Protein AF-A0A7K1E200-F1 (afdb_monomer)

Radius of gyration: 29.86 Å; Cα contacts (8 Å, |Δi|>4): 286; chains: 1; bounding box: 72×47×99 Å

pLDDT: mean 72.9, std 19.02, range [36.38, 97.56]

Secondary structure (DSSP, 8-state):
-HHHHHHHHHHHHHHHHHHHHH-SHHHHHHHHHHHHHHHHHHHHHHHTT--HHHHHHHHHHHHHHHHHHHHTGGG-SSHHHHHHHHHHHHHHHHTHHHHHHHSPSPGGGSTTTHHHHHHHHHHHHHHHHHTTTSHHHHHHHHTHHHHHHHHHS-TTT-----TT--HHHHHHHHHHHHHHHHHHHHHHHHHHHHTT---------------THHHHHHHHHHHHHHHHHHHHHHHHHHHHHHH-----PPPTTTTTS--HHHHSSPPHHHHHHHHHH-HHHHSS-S----PPTTS----------EE-SS-EE--

Solvent-accessible surface area (backbone atoms only — not comparable to full-atom values): 18099 Å² total; per-residue (Å²): 107,71,69,60,54,51,54,51,52,48,50,52,51,17,46,62,54,30,34,56,45,29,76,42,72,61,57,56,52,22,54,52,49,23,44,52,49,20,51,49,51,49,49,52,35,59,75,71,63,49,54,72,67,55,42,51,53,51,49,53,51,51,47,54,64,50,44,16,52,43,61,38,57,93,56,66,82,48,75,67,37,50,56,50,24,47,54,34,42,61,46,7,72,65,50,12,62,56,44,64,49,72,51,68,78,53,34,51,82,48,83,36,38,50,36,46,57,35,50,38,37,21,52,14,48,27,46,18,64,71,32,54,89,44,33,68,60,13,35,59,36,46,44,41,35,36,53,48,16,53,42,66,31,51,76,87,68,60,65,75,70,51,92,88,51,75,61,74,57,50,53,58,48,50,52,50,50,48,41,50,48,47,38,50,54,43,49,55,51,51,55,58,53,64,74,65,64,86,75,88,76,94,74,79,95,70,92,75,74,90,66,74,69,66,60,54,54,55,55,49,52,55,54,48,50,53,49,51,49,54,48,50,53,52,54,48,52,51,47,53,68,73,64,66,70,84,88,75,75,85,24,75,36,68,84,61,55,72,68,59,75,66,72,70,49,73,50,67,67,54,53,56,53,44,38,73,71,37,67,67,59,55,74,42,85,90,77,88,85,85,73,59,95,93,54,82,89,76,84,86,84,82,76,53,86,44,70,83,87,79,53,70,31,79,120

Structure (mmCIF, N/CA/C/O backbone):
data_AF-A0A7K1E200-F1
#
_entry.id   AF-A0A7K1E200-F1
#
loop_
_atom_site.group_PDB
_atom_site.id
_atom_site.type_symbol
_atom_site.label_atom_id
_atom_site.label_alt_id
_atom_si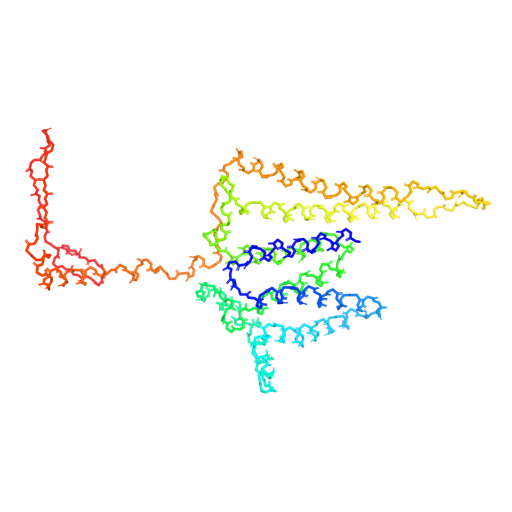te.label_comp_id
_atom_site.label_asym_id
_atom_site.label_entity_id
_atom_site.label_seq_id
_atom_site.pdbx_PDB_ins_code
_atom_site.Cartn_x
_atom_site.Cartn_y
_atom_site.Cartn_z
_atom_site.occupancy
_atom_site.B_iso_or_equiv
_atom_site.auth_seq_id
_atom_site.auth_comp_id
_atom_site.auth_asym_id
_atom_site.auth_atom_id
_atom_site.pdbx_PDB_model_num
ATOM 1 N N . MET A 1 1 ? -20.099 -3.727 10.572 1.00 59.22 1 MET A N 1
ATOM 2 C CA . MET A 1 1 ? -19.940 -4.569 9.368 1.00 59.22 1 MET A CA 1
ATOM 3 C C . MET A 1 1 ? -19.815 -3.720 8.116 1.00 59.22 1 MET A C 1
ATOM 5 O O . MET A 1 1 ? -18.787 -3.832 7.476 1.00 59.22 1 MET A O 1
ATOM 9 N N . THR A 1 2 ? -20.747 -2.808 7.825 1.00 66.75 2 THR A N 1
ATOM 10 C CA . THR A 1 2 ? -20.732 -1.967 6.608 1.00 66.75 2 THR A CA 1
ATOM 11 C C . THR A 1 2 ? -19.416 -1.213 6.373 1.00 66.75 2 THR A C 1
ATOM 13 O O . THR A 1 2 ? -18.889 -1.247 5.272 1.00 66.75 2 THR A O 1
ATOM 16 N N . PHE A 1 3 ? -18.827 -0.622 7.422 1.00 75.88 3 PHE A N 1
ATOM 17 C CA . PHE A 1 3 ? -17.523 0.055 7.334 1.00 75.88 3 PHE A CA 1
ATOM 18 C C . PHE A 1 3 ? -16.375 -0.878 6.908 1.00 75.88 3 PHE A C 1
ATOM 20 O O . PHE A 1 3 ? -15.570 -0.515 6.062 1.00 75.88 3 PHE A O 1
ATOM 27 N N . LEU A 1 4 ? -16.316 -2.092 7.472 1.00 78.81 4 LEU A N 1
ATOM 28 C CA . LEU A 1 4 ? -15.269 -3.070 7.152 1.00 78.81 4 LEU A CA 1
ATOM 29 C C . LEU A 1 4 ? -15.403 -3.584 5.719 1.00 78.81 4 LEU A C 1
ATOM 31 O O . LEU A 1 4 ? -14.402 -3.717 5.032 1.00 78.81 4 LEU A O 1
ATOM 35 N N . ILE A 1 5 ? -16.639 -3.837 5.277 1.00 74.88 5 ILE A N 1
ATOM 36 C CA . ILE A 1 5 ? -16.927 -4.276 3.907 1.00 74.88 5 ILE A CA 1
ATOM 37 C C . ILE A 1 5 ? -16.511 -3.192 2.922 1.00 74.88 5 ILE A C 1
ATOM 39 O O . ILE A 1 5 ? -15.793 -3.480 1.976 1.00 74.88 5 ILE A O 1
ATOM 43 N N . GLY A 1 6 ? -16.902 -1.940 3.173 1.00 74.38 6 GLY A N 1
ATOM 44 C CA . GLY A 1 6 ? -16.481 -0.833 2.330 1.00 74.38 6 GLY A CA 1
ATOM 45 C C . GLY A 1 6 ? -14.959 -0.749 2.254 1.00 74.38 6 GLY A C 1
ATOM 46 O O . GLY A 1 6 ? -14.411 -0.645 1.168 1.00 74.38 6 GLY A O 1
ATOM 47 N N . LEU A 1 7 ? -14.277 -0.734 3.401 1.00 81.62 7 LEU A N 1
ATOM 48 C CA . LEU A 1 7 ? -12.820 -0.607 3.440 1.00 81.62 7 LEU A CA 1
ATOM 49 C C . LEU A 1 7 ? -12.128 -1.761 2.694 1.00 81.62 7 LEU A C 1
ATOM 51 O O . LEU A 1 7 ? -11.185 -1.521 1.953 1.00 81.62 7 LEU A O 1
ATOM 55 N N . ALA A 1 8 ? -12.632 -2.990 2.824 1.00 82.25 8 ALA A N 1
ATOM 56 C CA . ALA A 1 8 ? -12.143 -4.129 2.051 1.00 82.25 8 ALA A CA 1
ATOM 57 C C . ALA A 1 8 ? -12.348 -3.935 0.540 1.00 82.25 8 ALA A C 1
ATOM 59 O O . ALA A 1 8 ? -11.418 -4.166 -0.223 1.00 82.25 8 ALA A O 1
ATOM 60 N N . LEU A 1 9 ? -13.524 -3.462 0.110 1.00 78.81 9 LEU A N 1
ATOM 61 C CA . LEU A 1 9 ? -13.792 -3.161 -1.301 1.00 78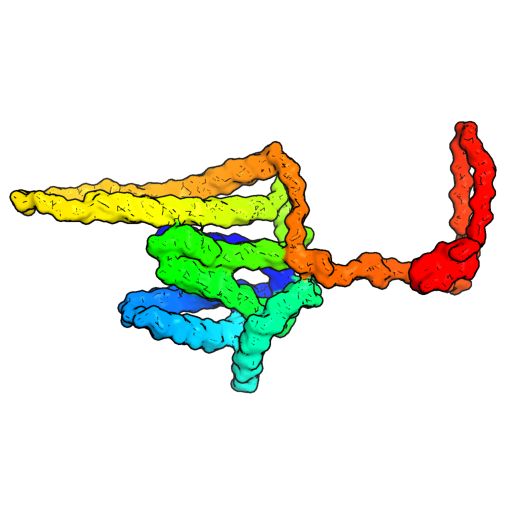.81 9 LEU A CA 1
ATOM 62 C C . LEU A 1 9 ? -12.853 -2.082 -1.846 1.00 78.81 9 LEU A C 1
ATOM 64 O O . LEU A 1 9 ? -12.369 -2.219 -2.962 1.00 78.81 9 LEU A O 1
ATOM 68 N N . LEU A 1 10 ? -12.546 -1.052 -1.054 1.00 80.88 10 LEU A N 1
ATOM 69 C CA . LEU A 1 10 ? -11.600 -0.014 -1.454 1.00 80.88 10 LEU A CA 1
ATOM 70 C C . LEU A 1 10 ? -10.171 -0.555 -1.594 1.00 80.88 10 LEU A C 1
ATOM 72 O O . LEU A 1 10 ? -9.460 -0.160 -2.510 1.00 80.88 10 LEU A O 1
ATOM 76 N N . ILE A 1 11 ? -9.740 -1.466 -0.716 1.00 87.88 11 ILE A N 1
ATOM 77 C CA . ILE A 1 11 ? -8.429 -2.121 -0.854 1.00 87.88 11 ILE A CA 1
ATOM 78 C C . ILE A 1 11 ? -8.403 -3.000 -2.104 1.00 87.88 11 ILE A C 1
ATOM 80 O O . ILE A 1 11 ? -7.398 -3.011 -2.805 1.00 87.88 11 ILE A O 1
ATOM 84 N N . VAL A 1 12 ? -9.489 -3.726 -2.389 1.00 84.31 12 VAL A N 1
ATOM 85 C CA . VAL A 1 12 ? -9.608 -4.537 -3.609 1.00 84.31 12 VAL A CA 1
ATOM 86 C C . VAL A 1 12 ? -9.513 -3.647 -4.845 1.00 84.31 12 VAL A C 1
ATOM 88 O O . VAL A 1 12 ? -8.732 -3.951 -5.737 1.00 84.31 12 VAL A O 1
ATOM 91 N N . ASP A 1 13 ? -10.236 -2.530 -4.871 1.00 79.75 13 ASP A N 1
ATOM 92 C CA . ASP A 1 13 ? -10.177 -1.558 -5.965 1.00 79.75 13 ASP A CA 1
ATOM 93 C C . ASP A 1 13 ? -8.757 -0.994 -6.131 1.00 79.75 13 ASP A C 1
ATOM 95 O O . ASP A 1 13 ? -8.166 -1.093 -7.203 1.00 79.75 13 ASP A O 1
ATOM 99 N N . ALA A 1 14 ? -8.136 -0.535 -5.041 1.00 84.94 14 ALA A N 1
ATOM 100 C CA . ALA A 1 14 ? -6.749 -0.079 -5.049 1.00 84.94 14 ALA A CA 1
ATOM 101 C C . ALA A 1 14 ? -5.776 -1.158 -5.557 1.00 84.94 14 ALA A C 1
ATOM 103 O O . ALA A 1 14 ? -4.848 -0.848 -6.301 1.00 84.94 14 ALA A O 1
ATOM 104 N N . ALA A 1 15 ? -5.981 -2.422 -5.184 1.00 87.69 15 ALA A N 1
ATOM 105 C CA . ALA A 1 15 ? -5.146 -3.534 -5.623 1.00 87.69 15 ALA A CA 1
ATOM 106 C C . ALA A 1 15 ? -5.327 -3.851 -7.112 1.00 87.69 15 ALA A C 1
ATOM 108 O O . ALA A 1 15 ? -4.351 -4.175 -7.779 1.00 87.69 15 ALA A O 1
ATOM 109 N N . VAL A 1 16 ? -6.547 -3.721 -7.643 1.00 83.81 16 VAL A N 1
ATOM 110 C CA . VAL A 1 16 ? -6.825 -3.847 -9.081 1.00 83.81 16 VAL A CA 1
ATOM 111 C C . VAL A 1 16 ? -6.115 -2.737 -9.855 1.00 83.81 16 VAL A C 1
ATOM 113 O O . VAL A 1 16 ? -5.448 -3.021 -10.846 1.00 83.81 16 VAL A O 1
ATOM 116 N N . VAL A 1 17 ? -6.177 -1.492 -9.371 1.00 80.56 17 VAL A N 1
ATOM 117 C CA . VAL A 1 17 ? -5.463 -0.350 -9.974 1.00 80.56 17 VAL A CA 1
ATOM 118 C C . VAL A 1 17 ? -3.948 -0.537 -9.925 1.00 80.56 17 VAL A C 1
ATOM 120 O O . VAL A 1 17 ? -3.245 -0.197 -10.877 1.00 80.56 17 VAL A O 1
ATOM 123 N N . ALA A 1 18 ? -3.439 -1.080 -8.817 1.00 85.94 18 ALA A N 1
ATOM 124 C CA . ALA A 1 18 ? -2.017 -1.318 -8.623 1.00 85.94 18 ALA A CA 1
ATOM 125 C C . ALA A 1 18 ? -1.512 -2.615 -9.271 1.00 85.94 18 ALA A C 1
ATOM 127 O O . ALA A 1 18 ? -0.304 -2.811 -9.353 1.00 85.94 18 ALA A O 1
ATOM 128 N N . TRP A 1 19 ? -2.384 -3.498 -9.761 1.00 85.44 19 TRP A N 1
ATOM 129 C CA . TRP A 1 19 ? -1.967 -4.776 -10.339 1.00 85.44 19 TRP A CA 1
ATOM 130 C C . TRP A 1 19 ? -0.925 -4.634 -11.462 1.00 85.44 19 TRP A C 1
ATOM 132 O O . TRP A 1 19 ? 0.094 -5.321 -11.383 1.00 85.44 19 TRP A O 1
ATOM 142 N N . PRO A 1 20 ? -1.074 -3.723 -12.448 1.00 82.56 20 PRO A N 1
ATOM 143 C CA . PRO A 1 20 ? -0.088 -3.558 -13.519 1.00 82.56 20 PRO A CA 1
ATOM 144 C C . PRO A 1 20 ? 1.294 -3.103 -13.032 1.00 82.56 20 PRO A C 1
ATOM 146 O O . PRO A 1 20 ? 2.288 -3.339 -13.715 1.00 82.56 20 PRO A O 1
ATOM 149 N N . LEU A 1 21 ? 1.375 -2.464 -11.855 1.00 82.62 21 LEU A N 1
ATOM 150 C CA . LEU A 1 21 ? 2.648 -2.028 -11.272 1.00 82.62 21 LEU A CA 1
ATOM 151 C C . LEU A 1 21 ? 3.512 -3.214 -10.856 1.00 82.62 21 LEU A C 1
ATOM 153 O O . LEU A 1 21 ? 4.725 -3.196 -11.051 1.00 82.62 21 LEU A O 1
ATOM 157 N N . TYR A 1 22 ? 2.887 -4.228 -10.263 1.00 86.56 22 TYR A N 1
ATOM 158 C CA . TYR A 1 22 ? 3.600 -5.334 -9.640 1.00 86.56 22 TYR A CA 1
ATOM 159 C C . TYR A 1 22 ? 3.508 -6.613 -10.468 1.00 86.56 22 TYR A C 1
ATOM 161 O O . TYR A 1 22 ? 4.529 -7.257 -10.662 1.00 86.56 22 TYR A O 1
ATOM 169 N N . ALA A 1 23 ? 2.317 -6.956 -10.968 1.00 86.25 23 ALA A N 1
ATOM 170 C CA . ALA A 1 23 ? 2.000 -8.132 -11.786 1.00 86.25 23 ALA A CA 1
ATOM 171 C C . ALA A 1 23 ? 2.587 -9.464 -11.274 1.00 86.25 23 ALA A C 1
ATOM 173 O O . ALA A 1 23 ? 2.910 -10.358 -12.056 1.00 86.25 23 ALA A O 1
ATOM 174 N N . THR A 1 24 ? 2.723 -9.614 -9.954 1.00 88.50 24 THR A N 1
ATOM 175 C CA . THR A 1 24 ? 3.283 -10.813 -9.321 1.00 88.50 24 THR A CA 1
ATOM 176 C C . THR A 1 24 ? 2.380 -11.340 -8.208 1.00 88.50 24 THR A C 1
ATOM 178 O O . THR A 1 24 ? 1.582 -10.619 -7.614 1.00 88.50 24 THR A O 1
ATOM 181 N N . TRP A 1 25 ? 2.500 -12.631 -7.896 1.00 87.75 25 TRP A N 1
ATOM 182 C CA . TRP A 1 25 ? 1.726 -13.260 -6.821 1.00 87.75 25 TRP A CA 1
ATOM 183 C C . TRP A 1 25 ? 2.043 -12.724 -5.406 1.00 87.75 25 TRP A C 1
ATOM 185 O O . TRP A 1 25 ? 1.100 -12.503 -4.639 1.00 87.75 25 TRP A O 1
ATOM 195 N N . PRO A 1 26 ? 3.315 -12.435 -5.042 1.00 89.81 26 PRO A N 1
ATOM 196 C CA . PRO A 1 26 ? 3.657 -11.846 -3.745 1.00 89.81 26 PRO A CA 1
ATOM 197 C C . PRO A 1 26 ? 2.936 -10.526 -3.456 1.00 89.81 26 PRO A C 1
ATOM 199 O O . PRO A 1 26 ? 2.601 -10.251 -2.307 1.00 89.81 26 PRO A O 1
ATOM 202 N N . PHE A 1 27 ? 2.598 -9.741 -4.481 1.00 91.44 27 PHE A N 1
ATOM 203 C CA . PHE A 1 27 ? 1.807 -8.522 -4.314 1.00 91.44 27 PHE A CA 1
ATOM 204 C C . PHE A 1 27 ? 0.431 -8.780 -3.677 1.00 91.44 27 PHE A C 1
ATOM 206 O O . PHE A 1 27 ? 0.011 -8.044 -2.778 1.00 91.44 27 PHE A O 1
ATOM 213 N N . LEU A 1 28 ? -0.270 -9.845 -4.077 1.00 92.12 28 LEU A N 1
ATOM 214 C CA . LEU A 1 28 ? -1.573 -10.182 -3.493 1.00 92.12 28 LEU A CA 1
ATOM 215 C C . LEU A 1 28 ? -1.426 -10.637 -2.042 1.00 92.12 28 LEU A C 1
ATOM 217 O O . LEU A 1 28 ? -2.208 -10.217 -1.186 1.00 92.12 28 LEU A O 1
ATOM 221 N N . LEU A 1 29 ? -0.390 -11.431 -1.753 1.00 92.50 29 LEU A N 1
ATOM 222 C CA . LEU A 1 29 ? -0.058 -11.852 -0.391 1.00 92.50 29 LEU A CA 1
ATOM 223 C C . LEU A 1 29 ? 0.227 -10.651 0.513 1.00 92.50 29 LEU A C 1
ATOM 225 O O . LEU A 1 29 ? -0.323 -10.573 1.609 1.00 92.50 29 LEU A O 1
ATOM 229 N N . VAL A 1 30 ? 1.018 -9.685 0.041 1.00 94.56 30 VAL A N 1
ATOM 230 C CA . VAL A 1 30 ? 1.314 -8.446 0.771 1.00 94.56 30 VAL A CA 1
ATOM 231 C C . VAL A 1 30 ? 0.048 -7.626 0.997 1.00 94.56 30 VAL A C 1
ATOM 233 O O . VAL A 1 30 ? -0.178 -7.160 2.109 1.00 94.56 30 VAL A O 1
ATOM 236 N N . THR A 1 31 ? -0.807 -7.482 -0.017 1.00 94.75 31 THR A N 1
ATOM 237 C CA . THR A 1 31 ? -2.058 -6.715 0.084 1.00 94.75 31 THR A CA 1
ATOM 238 C C . THR A 1 31 ? -2.984 -7.293 1.155 1.00 94.75 31 THR A C 1
ATOM 240 O O . THR A 1 31 ? -3.428 -6.584 2.063 1.00 94.75 31 THR A O 1
ATOM 243 N N . VAL A 1 32 ? -3.259 -8.598 1.072 1.00 95.38 32 VAL A N 1
ATOM 244 C CA . VAL A 1 32 ? -4.134 -9.294 2.023 1.00 95.38 32 VAL A CA 1
ATOM 245 C C . VAL A 1 32 ? -3.484 -9.330 3.405 1.00 95.38 32 VAL A C 1
ATOM 247 O O . VAL A 1 32 ? -4.133 -9.004 4.399 1.00 95.38 32 VAL A O 1
ATOM 250 N N . GLY A 1 33 ? -2.195 -9.665 3.472 1.00 96.19 33 GLY A N 1
ATOM 251 C CA . GLY A 1 33 ? -1.430 -9.744 4.711 1.00 96.19 33 GLY A CA 1
ATOM 252 C C . GLY A 1 33 ? -1.369 -8.414 5.457 1.00 96.19 33 GLY A C 1
ATOM 253 O O . GLY A 1 33 ? -1.646 -8.381 6.653 1.00 96.19 33 GLY A O 1
ATOM 254 N N . ALA A 1 34 ? -1.101 -7.306 4.761 1.00 97.00 34 ALA A N 1
ATOM 255 C CA . ALA A 1 34 ? -1.099 -5.962 5.336 1.00 97.00 34 ALA A CA 1
ATOM 256 C C . ALA A 1 34 ? -2.476 -5.581 5.899 1.00 97.00 34 ALA A C 1
ATOM 258 O O . ALA A 1 34 ? -2.572 -5.103 7.032 1.00 97.00 34 ALA A O 1
ATOM 259 N N . GLY A 1 35 ? -3.550 -5.833 5.142 1.00 95.12 35 GLY A N 1
ATOM 260 C CA . GLY A 1 35 ? -4.917 -5.547 5.579 1.00 95.12 35 GLY A CA 1
ATOM 261 C C . GLY A 1 35 ? -5.332 -6.363 6.809 1.00 95.12 35 GLY A C 1
ATOM 262 O O . GLY A 1 35 ? -5.863 -5.809 7.775 1.00 95.12 35 GLY A O 1
ATOM 263 N N . VAL A 1 36 ? -5.047 -7.670 6.808 1.00 96.50 36 VAL A N 1
ATOM 264 C CA . VAL A 1 36 ? -5.339 -8.574 7.934 1.00 96.50 36 VAL A CA 1
ATOM 265 C C . VAL A 1 36 ? -4.518 -8.202 9.167 1.00 96.50 36 VAL A C 1
ATOM 267 O O . VAL A 1 36 ? -5.070 -8.133 10.266 1.00 96.50 36 VAL A O 1
ATOM 270 N N . LEU A 1 37 ? -3.227 -7.907 8.998 1.00 97.56 37 LEU A N 1
ATOM 271 C CA . LEU A 1 37 ? -2.347 -7.483 10.084 1.00 97.56 37 LEU A CA 1
ATOM 272 C C . LEU A 1 37 ? -2.836 -6.177 10.718 1.00 97.56 37 LEU A C 1
ATOM 274 O O . LEU A 1 37 ? -2.980 -6.104 11.938 1.00 97.56 37 LEU A O 1
ATOM 278 N N . ALA A 1 38 ? -3.159 -5.166 9.907 1.00 96.38 38 ALA A N 1
ATOM 279 C CA . ALA A 1 38 ? -3.699 -3.895 10.384 1.00 96.38 38 ALA A CA 1
ATOM 280 C C . ALA A 1 38 ? -5.007 -4.089 11.164 1.00 96.38 38 ALA A C 1
ATOM 282 O O . ALA A 1 38 ? -5.199 -3.509 12.236 1.00 96.38 38 ALA A O 1
ATOM 283 N N . TRP A 1 39 ? -5.897 -4.943 10.656 1.00 94.50 39 TRP A N 1
ATOM 284 C CA . TRP A 1 39 ? -7.148 -5.287 11.322 1.00 94.50 39 TRP A CA 1
ATOM 285 C C . TRP A 1 39 ? -6.920 -5.988 12.667 1.00 94.50 39 TRP A C 1
ATOM 287 O O . TRP A 1 39 ? -7.523 -5.598 13.672 1.00 94.50 39 TRP A O 1
ATOM 297 N N . ALA A 1 40 ? -6.020 -6.974 12.711 1.00 95.94 40 ALA A N 1
ATOM 298 C CA . ALA A 1 40 ? -5.666 -7.696 13.927 1.00 95.94 40 ALA A CA 1
ATOM 299 C C . ALA A 1 40 ? -5.072 -6.752 14.981 1.00 95.94 40 ALA A C 1
ATOM 301 O O . ALA A 1 40 ? -5.557 -6.710 16.113 1.00 95.94 40 ALA A O 1
ATOM 302 N N . VAL A 1 41 ? -4.093 -5.926 14.597 1.00 96.31 41 VAL A N 1
ATOM 303 C CA . VAL A 1 41 ? -3.465 -4.933 15.480 1.00 96.31 41 VAL A CA 1
ATOM 304 C C . VAL A 1 41 ? -4.501 -3.950 16.019 1.00 96.31 41 VAL A C 1
ATOM 306 O O . VAL A 1 41 ? -4.531 -3.708 17.228 1.00 96.31 41 VAL A O 1
ATOM 309 N N . ALA A 1 42 ? -5.389 -3.424 15.168 1.00 93.06 42 ALA A N 1
ATOM 310 C CA . ALA A 1 42 ? -6.447 -2.507 15.590 1.00 93.06 42 ALA A CA 1
ATOM 311 C C . ALA A 1 42 ? -7.390 -3.154 16.617 1.00 93.06 42 ALA A C 1
ATOM 313 O O . ALA A 1 42 ? -7.706 -2.552 17.647 1.00 93.06 42 ALA A O 1
ATOM 314 N N . ILE A 1 43 ? -7.839 -4.387 16.364 1.00 92.25 43 ILE A N 1
ATOM 315 C CA . ILE A 1 43 ? -8.774 -5.088 17.250 1.00 92.25 43 ILE A CA 1
ATOM 316 C C . ILE A 1 43 ? -8.121 -5.446 18.574 1.00 92.25 43 ILE A C 1
ATOM 318 O O . ILE A 1 43 ? -8.715 -5.170 19.615 1.00 92.25 43 ILE A O 1
ATOM 322 N N . ILE A 1 44 ? -6.928 -6.039 18.547 1.00 94.12 44 ILE A N 1
ATOM 323 C CA . ILE A 1 44 ? -6.195 -6.443 19.751 1.00 94.12 44 ILE A CA 1
ATOM 324 C C . ILE A 1 44 ? -5.935 -5.211 20.618 1.00 94.12 44 ILE A C 1
ATOM 326 O O . ILE A 1 44 ? -6.304 -5.192 21.791 1.00 94.12 44 ILE A O 1
ATOM 330 N N . SER A 1 45 ? -5.431 -4.135 20.011 1.00 92.25 45 SER A N 1
ATOM 331 C CA . SER A 1 45 ? -5.195 -2.854 20.680 1.00 92.25 45 SER A CA 1
ATOM 332 C C . SER A 1 45 ? -6.447 -2.281 21.348 1.00 92.25 45 SER A C 1
ATOM 334 O O . SER A 1 45 ? -6.388 -1.767 22.467 1.00 92.25 45 SER A O 1
ATOM 336 N N . HIS A 1 46 ? -7.600 -2.370 20.679 1.00 89.44 46 HIS A N 1
ATOM 337 C CA . HIS A 1 46 ? -8.872 -1.902 21.228 1.00 89.44 46 HIS A CA 1
ATOM 338 C C . HIS A 1 46 ? -9.440 -2.824 22.311 1.00 89.44 46 HIS A C 1
ATOM 340 O O . HIS A 1 46 ? -10.002 -2.334 23.292 1.00 89.44 46 HIS A O 1
ATOM 346 N N . ARG A 1 47 ? -9.315 -4.145 22.146 1.00 92.25 47 ARG A N 1
ATOM 347 C CA . ARG A 1 47 ? -9.802 -5.157 23.095 1.00 92.25 47 ARG A CA 1
ATOM 348 C C . ARG A 1 47 ? -9.023 -5.113 24.401 1.00 92.25 47 ARG A C 1
ATOM 350 O O . ARG A 1 47 ? -9.638 -5.141 25.462 1.00 92.25 47 ARG A O 1
ATOM 357 N N . LEU A 1 48 ? -7.704 -4.975 24.307 1.00 93.81 48 LEU A N 1
ATOM 358 C CA . LEU A 1 48 ? -6.794 -4.889 25.447 1.00 93.81 48 LEU A CA 1
ATOM 359 C C . LEU A 1 48 ? -6.665 -3.467 26.013 1.00 93.81 48 LEU A C 1
ATOM 361 O O . LEU A 1 48 ? -5.927 -3.254 26.967 1.00 93.81 48 LEU A O 1
ATOM 365 N N . ARG A 1 49 ? -7.405 -2.493 25.456 1.00 91.75 49 ARG A N 1
ATOM 366 C CA . ARG A 1 49 ? -7.470 -1.097 25.929 1.00 91.75 49 ARG A CA 1
ATOM 367 C C . ARG A 1 49 ? -6.096 -0.436 26.073 1.00 91.75 49 ARG A C 1
ATOM 369 O O . ARG A 1 49 ? -5.857 0.319 27.012 1.00 91.75 49 ARG A O 1
ATOM 376 N N . PHE A 1 50 ? -5.205 -0.690 25.123 1.00 92.06 50 PHE A N 1
ATOM 377 C CA . PHE A 1 50 ? -3.866 -0.115 25.133 1.00 92.06 50 PHE A CA 1
ATOM 378 C C . PHE A 1 50 ? -3.898 1.418 25.153 1.00 92.06 50 PHE A C 1
ATOM 380 O O . PHE A 1 50 ? -4.654 2.066 24.413 1.00 92.06 50 PHE A O 1
ATOM 387 N N . ALA A 1 51 ? -3.016 2.006 25.964 1.00 93.81 51 ALA A N 1
ATOM 388 C CA . ALA A 1 51 ? -2.731 3.430 25.894 1.00 93.81 51 ALA A CA 1
ATOM 389 C C . ALA A 1 51 ? -2.254 3.803 24.479 1.00 93.81 51 ALA A C 1
ATOM 391 O O . ALA A 1 51 ? -1.776 2.958 23.721 1.00 93.81 51 ALA A O 1
ATOM 392 N N . TRP A 1 52 ? -2.433 5.063 24.080 1.00 89.88 52 TRP A N 1
ATOM 393 C CA . TRP A 1 52 ? -2.171 5.485 22.698 1.00 89.88 52 TRP A CA 1
ATOM 394 C C . TRP A 1 52 ? -0.720 5.210 22.259 1.00 89.88 52 TRP A C 1
ATOM 396 O O . TRP A 1 52 ? -0.517 4.725 21.152 1.00 89.88 52 TRP A O 1
ATOM 406 N N . TYR A 1 53 ? 0.263 5.408 23.143 1.00 92.19 53 TYR A N 1
ATOM 407 C CA . TYR A 1 53 ? 1.675 5.135 22.859 1.00 92.19 53 TYR A CA 1
ATOM 408 C C . TYR A 1 53 ? 1.953 3.634 22.690 1.00 92.19 53 TYR A C 1
ATOM 410 O O . TYR A 1 53 ? 2.659 3.242 21.766 1.00 92.19 53 TYR A O 1
ATOM 418 N N . VAL A 1 54 ? 1.325 2.772 23.502 1.00 94.56 54 VAL A N 1
ATOM 419 C CA . VAL A 1 54 ? 1.437 1.307 23.357 1.00 94.56 54 VAL A CA 1
ATOM 420 C C . VAL A 1 54 ? 0.869 0.855 22.014 1.00 94.56 54 VAL A C 1
ATOM 422 O O . VAL A 1 54 ? 1.458 0.006 21.357 1.00 94.56 54 VAL A O 1
ATOM 425 N N . ARG A 1 55 ? -0.240 1.453 21.561 1.00 93.06 55 ARG A N 1
ATOM 426 C CA . ARG A 1 55 ? -0.814 1.153 20.239 1.00 93.06 55 ARG A CA 1
ATOM 427 C C . ARG A 1 55 ? 0.148 1.486 19.108 1.00 93.06 55 ARG A C 1
ATOM 429 O O . ARG A 1 55 ? 0.270 0.690 18.186 1.00 93.06 55 ARG A O 1
ATOM 436 N N . VAL A 1 56 ? 0.834 2.624 19.197 1.00 93.00 56 VAL A N 1
ATOM 437 C CA . VAL A 1 56 ? 1.850 3.022 18.213 1.00 93.00 56 VAL A CA 1
ATOM 438 C C . VAL A 1 56 ? 3.017 2.036 18.218 1.00 93.00 56 VAL A C 1
ATOM 440 O O . VAL A 1 56 ? 3.373 1.529 17.161 1.00 93.00 56 VAL A O 1
ATOM 443 N N . ILE A 1 57 ? 3.558 1.698 19.393 1.00 95.81 57 ILE A N 1
ATOM 444 C CA . ILE A 1 57 ? 4.674 0.746 19.517 1.00 95.81 57 ILE A CA 1
ATOM 445 C C . ILE A 1 57 ? 4.290 -0.620 18.941 1.00 95.81 57 ILE A C 1
ATOM 447 O O . ILE A 1 57 ? 5.009 -1.157 18.105 1.00 95.81 57 ILE A O 1
ATOM 451 N N . VAL A 1 58 ? 3.135 -1.165 19.331 1.00 96.56 58 VAL A N 1
ATOM 452 C CA . VAL A 1 58 ? 2.651 -2.460 18.828 1.00 96.56 58 VAL A CA 1
ATOM 453 C C . VAL A 1 58 ? 2.416 -2.408 17.322 1.00 96.56 58 VAL A C 1
ATOM 455 O O . VAL A 1 58 ? 2.770 -3.354 16.628 1.00 96.56 58 VAL A O 1
ATOM 458 N N . ALA A 1 59 ? 1.870 -1.311 16.798 1.00 95.69 59 ALA A N 1
ATOM 459 C CA . ALA A 1 59 ? 1.666 -1.148 15.366 1.00 95.69 59 ALA A CA 1
ATOM 460 C C . ALA A 1 59 ? 2.980 -1.118 14.581 1.00 95.69 59 ALA A C 1
ATOM 462 O O . ALA A 1 59 ? 3.073 -1.768 13.540 1.00 95.69 59 ALA A O 1
ATOM 463 N N . VAL A 1 60 ? 3.986 -0.396 15.072 1.00 95.81 60 VAL A N 1
ATOM 464 C CA . VAL A 1 60 ? 5.305 -0.330 14.434 1.00 95.81 60 VAL A CA 1
ATOM 465 C C . VAL A 1 60 ? 5.994 -1.689 14.502 1.00 95.81 60 VAL A C 1
ATOM 467 O O . VAL A 1 60 ? 6.423 -2.198 13.472 1.00 95.81 60 VAL A O 1
ATOM 470 N N . LEU A 1 61 ? 6.041 -2.316 15.680 1.00 96.69 61 LEU A N 1
ATOM 471 C CA . LEU A 1 61 ? 6.685 -3.618 15.854 1.00 96.69 61 LEU A CA 1
ATOM 472 C C . LEU A 1 61 ? 5.997 -4.705 15.027 1.00 96.69 61 LEU A C 1
ATOM 474 O O . LEU A 1 61 ? 6.675 -5.437 14.318 1.00 96.69 61 LEU A O 1
ATOM 478 N N . ALA A 1 62 ? 4.666 -4.788 15.048 1.00 96.88 62 ALA A N 1
ATOM 479 C CA . ALA A 1 62 ? 3.935 -5.752 14.229 1.00 96.88 62 ALA A CA 1
ATOM 480 C C . ALA A 1 62 ? 4.155 -5.504 12.730 1.00 96.88 62 ALA A C 1
ATOM 482 O O . ALA A 1 62 ? 4.367 -6.455 11.979 1.00 96.88 62 ALA A O 1
ATOM 483 N N . GLY A 1 63 ? 4.153 -4.235 12.307 1.00 95.81 63 GLY A N 1
ATOM 484 C CA . GLY A 1 63 ? 4.413 -3.841 10.925 1.00 95.81 63 GLY A CA 1
ATOM 485 C C . GLY A 1 63 ? 5.816 -4.223 10.456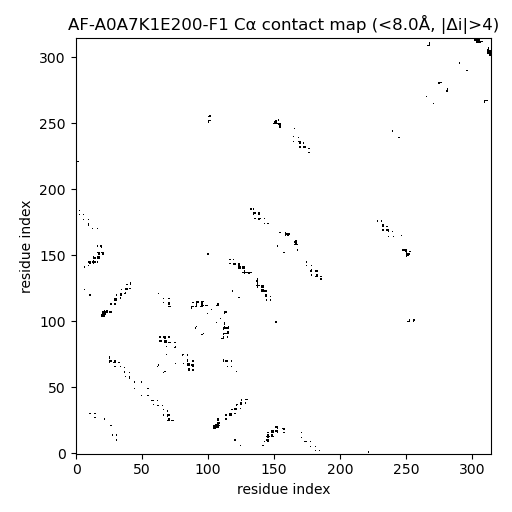 1.00 95.81 63 GLY A C 1
ATOM 486 O O . GLY A 1 63 ? 5.955 -4.768 9.369 1.00 95.81 63 GLY A O 1
ATOM 487 N N . LEU A 1 64 ? 6.846 -4.004 11.276 1.00 95.81 64 LEU A N 1
ATOM 488 C CA . LEU A 1 64 ? 8.225 -4.378 10.947 1.00 95.81 64 LEU A CA 1
ATOM 489 C C . LEU A 1 64 ? 8.434 -5.897 10.973 1.00 95.81 64 LEU A C 1
ATOM 491 O O . LEU A 1 64 ? 9.007 -6.446 10.037 1.00 95.81 64 LEU A O 1
ATOM 495 N N . LEU A 1 65 ? 7.939 -6.577 12.013 1.00 95.38 65 LEU A N 1
ATOM 496 C CA . LEU A 1 65 ? 8.115 -8.020 12.199 1.00 95.38 65 LEU A CA 1
ATOM 497 C C . LEU A 1 65 ? 7.413 -8.833 11.115 1.00 95.38 65 LEU A C 1
ATOM 499 O O . LEU A 1 65 ? 8.010 -9.709 10.502 1.00 95.38 65 LEU A O 1
ATOM 503 N N . ILE A 1 66 ? 6.143 -8.534 10.856 1.00 96.00 66 ILE A N 1
ATOM 504 C CA . ILE A 1 66 ? 5.349 -9.307 9.902 1.00 96.00 66 ILE A CA 1
ATOM 505 C C . ILE A 1 66 ? 5.498 -8.753 8.481 1.00 96.00 66 ILE A C 1
ATOM 507 O O . ILE A 1 66 ? 5.485 -9.523 7.524 1.00 96.00 66 ILE A O 1
ATOM 511 N N . GLY A 1 67 ? 5.687 -7.439 8.322 1.00 93.75 67 GLY A N 1
ATOM 512 C CA . GLY A 1 67 ? 5.883 -6.814 7.012 1.00 93.75 67 GLY A CA 1
ATOM 513 C C . GLY A 1 67 ? 7.147 -7.289 6.308 1.00 93.75 67 GLY A C 1
ATOM 514 O O . GLY A 1 67 ? 7.090 -7.575 5.112 1.00 93.75 67 GLY A O 1
ATOM 515 N N . ALA A 1 68 ? 8.253 -7.471 7.040 1.00 93.38 68 ALA A N 1
ATOM 516 C CA . ALA A 1 68 ? 9.479 -8.035 6.475 1.00 93.38 68 ALA A CA 1
ATOM 517 C C . ALA A 1 68 ? 9.231 -9.424 5.866 1.00 93.38 68 ALA A C 1
ATOM 519 O O . ALA A 1 68 ? 9.588 -9.678 4.719 1.00 93.38 68 ALA A O 1
ATOM 520 N N . LEU A 1 69 ? 8.529 -10.293 6.597 1.00 93.62 69 LEU A N 1
ATOM 521 C CA . LEU A 1 69 ? 8.221 -11.650 6.144 1.00 93.62 69 LEU A CA 1
ATOM 522 C C . LEU A 1 69 ? 7.225 -11.675 4.976 1.00 93.62 69 LEU A C 1
ATOM 524 O O . LEU A 1 69 ? 7.365 -12.488 4.071 1.00 93.62 69 LEU A O 1
ATOM 528 N N . LEU A 1 70 ? 6.229 -10.785 4.981 1.00 92.75 70 LEU A N 1
ATOM 529 C CA . LEU A 1 70 ? 5.229 -10.687 3.913 1.00 92.75 70 LEU A CA 1
ATOM 530 C C . LEU A 1 70 ? 5.834 -10.213 2.591 1.00 92.75 70 LEU A C 1
ATOM 532 O O . LEU A 1 70 ? 5.530 -10.766 1.538 1.00 92.75 70 LEU A O 1
ATOM 536 N N . THR A 1 71 ? 6.663 -9.173 2.650 1.00 90.81 71 THR A N 1
ATOM 537 C CA . THR A 1 71 ? 7.242 -8.520 1.464 1.00 90.81 71 THR A CA 1
ATOM 538 C C . THR A 1 71 ? 8.325 -9.351 0.784 1.00 90.81 71 THR A C 1
ATOM 540 O O . THR A 1 71 ? 8.551 -9.168 -0.406 1.00 90.81 71 THR A O 1
ATOM 543 N N . HIS A 1 72 ? 8.944 -10.276 1.520 1.00 89.69 72 HIS A N 1
ATOM 544 C CA . HIS A 1 72 ? 10.028 -11.146 1.054 1.00 89.69 72 HIS A CA 1
ATOM 545 C C . HIS A 1 72 ? 9.657 -12.635 1.092 1.00 89.69 72 HIS A C 1
ATOM 547 O O . HIS A 1 72 ? 10.535 -13.498 1.153 1.00 89.69 72 HIS A O 1
ATOM 553 N N . ALA A 1 73 ? 8.359 -12.953 1.108 1.00 86.81 73 ALA A N 1
ATOM 554 C CA . ALA A 1 73 ? 7.862 -14.312 1.325 1.00 86.81 73 ALA A CA 1
ATOM 555 C C . ALA A 1 73 ? 8.413 -15.338 0.316 1.00 86.81 73 ALA A C 1
ATOM 557 O O . ALA A 1 73 ? 8.583 -16.508 0.648 1.00 86.81 73 ALA A O 1
ATOM 558 N N . ASP A 1 74 ? 8.729 -14.894 -0.899 1.00 84.31 74 ASP A N 1
ATOM 559 C CA . ASP A 1 74 ? 9.314 -15.675 -1.990 1.00 84.31 74 ASP A CA 1
ATOM 560 C C . ASP A 1 74 ? 10.756 -16.145 -1.719 1.00 84.31 74 ASP A C 1
ATOM 562 O O . ASP A 1 74 ? 11.235 -17.064 -2.381 1.00 84.31 74 ASP A O 1
ATOM 566 N N . ARG A 1 75 ? 11.450 -15.549 -0.742 1.00 82.94 75 ARG A N 1
ATOM 567 C CA . ARG A 1 75 ? 12.894 -15.747 -0.511 1.00 82.94 75 ARG A CA 1
ATOM 568 C C . ARG A 1 75 ? 13.226 -16.378 0.835 1.00 82.94 75 ARG A C 1
ATOM 570 O O . ARG A 1 75 ? 14.398 -16.584 1.131 1.00 82.94 75 ARG A O 1
ATOM 577 N N . LEU A 1 76 ? 12.226 -16.723 1.644 1.00 86.56 76 LEU A N 1
ATOM 578 C CA . LEU A 1 76 ? 12.405 -17.291 2.985 1.00 86.56 76 LEU A CA 1
ATOM 579 C C . LEU A 1 76 ? 12.802 -18.780 2.940 1.00 86.56 76 LEU A C 1
ATOM 581 O O . LEU A 1 76 ? 12.063 -19.651 3.389 1.00 86.56 76 LEU A O 1
ATOM 585 N N . THR A 1 77 ? 13.978 -19.082 2.389 1.00 91.12 77 THR A N 1
ATOM 586 C CA . THR A 1 77 ? 14.492 -20.456 2.230 1.00 91.12 77 THR A CA 1
ATOM 587 C C . THR A 1 77 ? 15.497 -20.863 3.307 1.00 91.12 77 THR A C 1
ATOM 589 O O . THR A 1 77 ? 15.791 -22.045 3.465 1.00 91.12 77 THR A O 1
ATOM 592 N N . SER A 1 78 ? 16.033 -19.905 4.065 1.00 91.69 78 SER A N 1
ATOM 593 C CA . SER A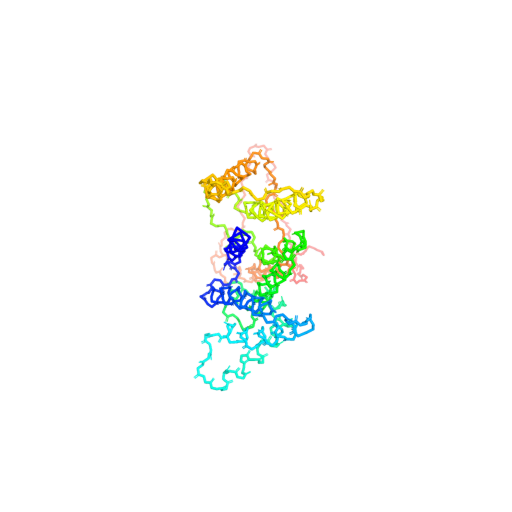 1 78 ? 17.025 -20.143 5.116 1.00 91.69 78 SER A CA 1
ATOM 594 C C . SER A 1 78 ? 16.909 -19.118 6.246 1.00 91.69 78 SER A C 1
ATOM 596 O O . SER A 1 78 ? 16.275 -18.075 6.095 1.00 91.69 78 SER A O 1
ATOM 598 N N . ILE A 1 79 ? 17.561 -19.384 7.384 1.00 88.75 79 ILE A N 1
ATOM 599 C CA . ILE A 1 79 ? 17.627 -18.428 8.505 1.00 88.75 79 ILE A CA 1
ATOM 600 C C . ILE A 1 79 ? 18.348 -17.137 8.085 1.00 88.75 79 ILE A C 1
ATOM 602 O O . ILE A 1 79 ? 17.920 -16.052 8.470 1.00 88.75 79 ILE A O 1
ATOM 606 N N . GLY A 1 80 ? 19.395 -17.235 7.256 1.00 91.88 80 GLY A N 1
ATOM 607 C CA . GLY A 1 80 ? 20.077 -16.060 6.701 1.00 91.88 80 GLY A CA 1
ATOM 608 C C . GLY A 1 80 ? 19.127 -15.185 5.881 1.00 91.88 80 GLY A C 1
ATOM 609 O O . GLY A 1 80 ? 19.078 -13.976 6.083 1.00 91.88 80 GLY A O 1
ATOM 610 N N . ALA A 1 81 ? 18.263 -15.811 5.078 1.00 90.62 81 ALA A N 1
ATOM 611 C CA . ALA A 1 81 ? 17.272 -15.091 4.284 1.00 90.62 81 ALA A CA 1
ATOM 612 C C . ALA A 1 81 ? 16.231 -14.338 5.133 1.00 90.62 81 ALA A C 1
ATOM 614 O O . ALA A 1 81 ? 15.698 -13.322 4.692 1.00 90.62 81 ALA A O 1
ATOM 615 N N . ILE A 1 82 ? 15.955 -14.790 6.363 1.00 90.56 82 ILE A N 1
ATOM 616 C CA . ILE A 1 82 ? 15.102 -14.044 7.300 1.00 90.56 82 ILE A CA 1
ATOM 617 C C . ILE A 1 82 ? 15.787 -12.734 7.699 1.00 90.56 82 ILE A C 1
ATOM 619 O O . ILE A 1 82 ? 15.149 -11.685 7.692 1.00 90.56 82 ILE A O 1
ATOM 623 N N . VAL A 1 83 ? 17.082 -12.774 8.026 1.00 92.94 83 VAL A N 1
ATOM 624 C CA . VAL A 1 83 ? 17.855 -11.568 8.370 1.00 92.94 83 VAL A CA 1
ATOM 625 C C . VAL A 1 83 ? 17.892 -10.602 7.184 1.00 92.94 83 VAL A C 1
ATOM 627 O O . VAL A 1 83 ? 17.655 -9.405 7.360 1.00 92.94 83 VAL A O 1
ATOM 630 N N . ASP A 1 84 ? 18.091 -11.127 5.975 1.00 90.81 84 ASP A N 1
ATOM 631 C CA . ASP A 1 84 ? 18.068 -10.333 4.747 1.00 90.81 84 ASP A CA 1
ATOM 632 C C . ASP A 1 84 ? 16.698 -9.698 4.484 1.00 90.81 84 ASP A C 1
ATOM 634 O O . ASP A 1 84 ? 16.643 -8.546 4.060 1.00 90.81 84 ASP A O 1
ATOM 638 N N . ALA A 1 85 ? 15.594 -10.388 4.790 1.00 92.19 85 ALA A N 1
ATOM 639 C CA . ALA A 1 85 ? 14.244 -9.832 4.676 1.00 92.19 85 ALA A CA 1
ATOM 640 C C . ALA A 1 85 ? 14.026 -8.636 5.616 1.00 92.19 85 ALA A C 1
ATOM 642 O O . ALA A 1 85 ? 13.392 -7.650 5.241 1.00 92.19 85 ALA A O 1
ATOM 643 N N . TYR A 1 86 ? 14.582 -8.680 6.830 1.00 94.06 86 TYR A N 1
ATOM 644 C CA . TYR A 1 86 ? 14.535 -7.543 7.752 1.00 94.06 86 TYR A CA 1
ATOM 645 C C . TYR A 1 86 ? 15.385 -6.368 7.269 1.00 94.06 86 TYR A C 1
ATOM 647 O O . TYR A 1 86 ? 14.932 -5.223 7.314 1.00 94.06 86 TYR A O 1
ATOM 655 N N . ALA A 1 87 ? 16.595 -6.636 6.773 1.00 92.31 87 ALA A N 1
ATOM 656 C CA . ALA A 1 87 ? 17.431 -5.605 6.168 1.00 92.31 87 ALA A CA 1
ATOM 657 C C . ALA A 1 87 ? 16.752 -4.989 4.930 1.00 92.31 87 ALA A C 1
ATOM 659 O O . ALA A 1 87 ? 16.742 -3.768 4.779 1.00 92.31 87 ALA A O 1
ATOM 660 N N . GLY A 1 88 ? 16.130 -5.822 4.091 1.00 91.25 88 GLY A N 1
ATOM 661 C CA . GLY A 1 88 ? 15.320 -5.418 2.943 1.00 91.25 88 GLY A CA 1
ATOM 662 C C . GLY A 1 88 ? 14.141 -4.536 3.343 1.00 91.25 88 GLY A C 1
ATOM 663 O O . GLY A 1 88 ? 13.997 -3.433 2.833 1.00 91.25 88 GLY A O 1
ATOM 664 N N . MET A 1 89 ? 13.368 -4.916 4.364 1.00 93.06 89 MET A N 1
ATOM 665 C CA . MET A 1 89 ? 12.274 -4.089 4.895 1.00 93.06 89 MET A CA 1
ATOM 666 C C . MET A 1 89 ? 12.737 -2.682 5.308 1.00 93.06 89 MET A C 1
ATOM 668 O O . MET A 1 89 ? 12.076 -1.688 5.001 1.00 93.06 89 MET A O 1
ATOM 672 N N . LEU A 1 90 ? 13.883 -2.580 5.990 1.00 93.50 90 LEU A N 1
ATOM 673 C CA . LEU A 1 90 ? 14.446 -1.291 6.400 1.00 93.50 90 LEU A CA 1
ATOM 674 C C . LEU A 1 90 ? 14.955 -0.474 5.205 1.00 93.50 90 LEU A C 1
ATOM 676 O O . LEU A 1 90 ? 14.754 0.740 5.173 1.00 93.50 90 LEU A O 1
ATOM 680 N N . ARG A 1 91 ? 15.570 -1.123 4.209 1.00 92.19 91 ARG A N 1
ATOM 681 C CA . ARG A 1 91 ? 15.973 -0.469 2.955 1.00 92.19 91 ARG A CA 1
ATOM 682 C C . ARG A 1 91 ? 14.762 0.013 2.168 1.00 92.19 91 ARG A C 1
ATOM 684 O O . ARG A 1 91 ? 14.714 1.184 1.808 1.00 92.19 91 ARG A O 1
ATOM 691 N N . GLY A 1 92 ? 13.758 -0.836 1.980 1.00 89.31 92 GLY A N 1
ATOM 692 C CA . GLY A 1 92 ? 12.525 -0.545 1.253 1.00 89.31 92 GLY A CA 1
ATOM 693 C C . GLY A 1 92 ? 11.699 0.588 1.858 1.00 89.31 92 GLY A C 1
ATOM 694 O O . GLY A 1 92 ? 11.033 1.313 1.122 1.00 89.31 92 GLY A O 1
ATOM 695 N N . LEU A 1 93 ? 11.804 0.818 3.172 1.00 89.44 93 LEU A N 1
ATOM 696 C CA . LEU A 1 93 ? 11.184 1.969 3.835 1.00 89.44 93 LEU A CA 1
ATOM 697 C C . LEU A 1 93 ? 11.669 3.308 3.253 1.00 89.44 93 LEU A C 1
ATOM 699 O O . LEU A 1 93 ? 10.898 4.266 3.210 1.00 89.44 93 LEU A O 1
ATOM 703 N N . ILE A 1 94 ? 12.927 3.363 2.804 1.00 88.56 94 ILE A N 1
ATOM 704 C CA . ILE A 1 94 ? 13.582 4.567 2.279 1.00 88.56 94 ILE A CA 1
ATOM 705 C C . ILE A 1 94 ? 13.723 4.472 0.754 1.00 88.56 94 ILE A C 1
ATOM 707 O O . ILE A 1 94 ? 13.206 5.312 0.022 1.00 88.56 94 ILE A O 1
ATOM 711 N N . ALA A 1 95 ? 14.415 3.440 0.274 1.00 87.94 95 ALA A N 1
ATOM 712 C CA . ALA A 1 95 ? 14.777 3.251 -1.126 1.00 87.94 95 ALA A CA 1
ATOM 713 C C . ALA A 1 95 ? 13.614 2.747 -1.988 1.00 87.94 95 ALA A C 1
ATOM 715 O O . ALA A 1 95 ? 13.536 3.127 -3.154 1.00 87.94 95 ALA A O 1
ATOM 716 N N . GLY A 1 96 ? 12.673 1.983 -1.421 1.00 86.31 96 GLY A N 1
ATOM 717 C CA . GLY A 1 96 ? 11.598 1.343 -2.189 1.00 86.31 96 GLY A CA 1
ATOM 718 C C . GLY A 1 96 ? 10.720 2.345 -2.945 1.00 86.31 96 GLY A C 1
ATOM 719 O O . GLY A 1 96 ? 10.286 2.080 -4.061 1.00 86.31 96 GLY A O 1
ATOM 720 N N . TRP A 1 97 ? 10.513 3.541 -2.384 1.00 87.56 97 TRP A N 1
ATOM 721 C CA . TRP A 1 97 ? 9.774 4.627 -3.041 1.00 87.56 97 TRP A CA 1
ATOM 722 C C . TRP A 1 97 ? 10.475 5.144 -4.296 1.00 87.56 97 TRP A C 1
ATOM 724 O O . TRP A 1 97 ? 9.827 5.413 -5.304 1.00 87.56 97 TRP A O 1
ATOM 734 N N . LYS A 1 98 ? 11.802 5.284 -4.225 1.00 84.19 98 LYS A N 1
ATOM 735 C CA . LYS A 1 98 ? 12.632 5.708 -5.352 1.00 84.19 98 LYS A CA 1
ATOM 736 C C . LYS A 1 98 ? 12.710 4.600 -6.395 1.00 84.19 98 LYS A C 1
ATOM 738 O O . LYS A 1 98 ? 12.539 4.872 -7.576 1.00 84.19 98 LYS A O 1
ATOM 743 N N . GLU A 1 99 ? 12.934 3.365 -5.960 1.00 85.31 99 GLU A N 1
ATOM 744 C CA . GLU A 1 99 ? 13.035 2.206 -6.847 1.00 85.31 99 GLU A CA 1
ATOM 745 C C . GLU A 1 99 ? 11.755 2.010 -7.658 1.00 85.31 99 GLU A C 1
ATOM 747 O O . GLU A 1 99 ? 11.835 1.815 -8.867 1.00 85.31 99 GLU A O 1
ATOM 752 N N . LEU A 1 100 ? 10.583 2.196 -7.043 1.00 84.19 100 LEU A N 1
ATOM 753 C CA . LEU A 1 100 ? 9.290 2.148 -7.730 1.00 84.19 100 LEU A CA 1
ATOM 754 C C . LEU A 1 100 ? 9.161 3.176 -8.876 1.00 84.19 100 LEU A C 1
ATOM 756 O O . LEU A 1 100 ? 8.411 2.942 -9.823 1.00 84.19 100 LEU A O 1
ATOM 760 N N . LEU A 1 101 ? 9.886 4.299 -8.810 1.00 81.44 101 LEU A N 1
ATOM 761 C CA . LEU A 1 101 ? 9.917 5.320 -9.866 1.00 81.44 101 LEU A CA 1
ATOM 762 C C . LEU A 1 101 ? 10.945 5.023 -10.961 1.00 81.44 101 LEU A C 1
ATOM 764 O O . LEU A 1 101 ? 10.765 5.461 -12.090 1.00 81.44 101 LEU A O 1
ATOM 768 N N . THR A 1 102 ? 12.027 4.315 -10.635 1.00 81.38 102 THR A N 1
ATOM 769 C CA . THR A 1 102 ? 13.171 4.129 -11.544 1.00 81.38 102 THR A CA 1
ATOM 770 C C . THR A 1 102 ? 13.201 2.770 -12.239 1.00 81.38 102 THR A C 1
ATOM 772 O O . THR A 1 102 ? 13.896 2.603 -13.236 1.00 81.38 102 THR A O 1
ATOM 775 N N . VAL A 1 103 ? 12.501 1.778 -11.691 1.00 81.50 103 VAL A N 1
ATOM 776 C CA . VAL A 1 103 ? 12.528 0.389 -12.159 1.00 81.50 103 VAL A CA 1
ATOM 777 C C . VAL A 1 103 ? 11.520 0.167 -13.303 1.00 81.50 103 VAL A C 1
ATOM 779 O O . VAL A 1 103 ? 10.402 0.703 -13.263 1.00 81.50 103 VAL A O 1
ATOM 782 N N . PRO A 1 104 ? 11.875 -0.629 -14.335 1.00 79.25 104 PRO A N 1
ATOM 783 C CA . PRO A 1 104 ? 10.942 -0.973 -15.403 1.00 79.25 104 PRO A CA 1
ATOM 784 C C . PRO A 1 104 ? 9.779 -1.822 -14.875 1.00 79.25 104 PRO A C 1
ATOM 786 O O . PRO A 1 104 ? 9.934 -2.638 -13.968 1.00 79.25 104 PRO A O 1
ATOM 789 N N . LEU A 1 105 ? 8.593 -1.632 -15.454 1.00 79.06 105 LEU A N 1
ATOM 790 C CA . LEU A 1 105 ? 7.419 -2.431 -15.104 1.00 79.06 105 LEU A CA 1
ATOM 791 C C . LEU A 1 105 ? 7.457 -3.796 -15.801 1.00 79.06 105 LEU A C 1
ATOM 793 O O . LEU A 1 105 ? 7.878 -3.861 -16.957 1.00 79.06 105 LEU A O 1
ATOM 797 N N . PRO A 1 106 ? 6.948 -4.860 -15.155 1.00 82.56 106 PRO A N 1
ATOM 798 C CA . PRO A 1 106 ? 6.389 -4.892 -13.799 1.00 82.56 106 PRO A CA 1
ATOM 799 C C . PRO A 1 106 ? 7.471 -4.917 -12.708 1.00 82.56 106 PRO A C 1
ATOM 801 O O . PRO A 1 106 ? 8.404 -5.713 -12.756 1.00 82.56 106 PRO A O 1
ATOM 804 N N . ALA A 1 107 ? 7.317 -4.084 -11.679 1.00 81.31 107 ALA A N 1
ATOM 805 C CA . ALA A 1 107 ? 8.325 -3.908 -10.635 1.00 81.31 107 ALA A CA 1
ATOM 806 C C . ALA A 1 107 ? 8.241 -4.964 -9.511 1.00 81.31 107 ALA A C 1
ATOM 808 O O . ALA A 1 107 ? 9.089 -4.998 -8.622 1.00 81.31 107 ALA A O 1
ATOM 809 N N . GLY A 1 108 ? 7.239 -5.850 -9.534 1.00 78.75 108 GLY A N 1
ATOM 810 C CA . GLY A 1 108 ? 6.974 -6.808 -8.456 1.00 78.75 108 GLY A CA 1
ATOM 811 C C . GLY A 1 108 ? 8.003 -7.928 -8.298 1.00 78.75 108 GLY A C 1
ATOM 812 O O . GLY A 1 108 ? 7.918 -8.672 -7.325 1.00 78.75 108 GLY A O 1
ATOM 813 N N . SER A 1 109 ? 8.947 -8.071 -9.231 1.00 79.00 109 SER A N 1
ATOM 814 C CA . SER A 1 109 ? 10.097 -8.980 -9.124 1.00 79.00 109 SER A CA 1
ATOM 815 C C . SER A 1 109 ? 11.330 -8.324 -8.496 1.00 79.00 109 SER A C 1
ATOM 817 O O . SER A 1 109 ? 12.277 -9.019 -8.120 1.00 79.00 109 SER A O 1
ATOM 819 N N . TYR A 1 110 ? 11.344 -6.994 -8.396 1.00 81.38 110 TYR A N 1
ATOM 820 C CA . TYR A 1 110 ? 12.481 -6.249 -7.875 1.00 81.38 110 TYR A CA 1
ATOM 821 C C . TYR A 1 110 ? 12.488 -6.262 -6.348 1.00 81.38 110 TYR A C 1
ATOM 823 O O . TYR A 1 110 ? 11.459 -6.375 -5.683 1.00 81.38 110 TYR A O 1
ATOM 831 N N . VAL A 1 111 ? 13.697 -6.216 -5.795 1.00 71.19 111 VAL A N 1
ATOM 832 C CA . VAL A 1 111 ? 13.942 -6.251 -4.351 1.00 71.19 111 VAL A CA 1
ATOM 833 C C . VAL A 1 111 ? 13.302 -5.022 -3.701 1.00 71.19 111 VAL A C 1
ATOM 835 O O . VAL A 1 111 ? 13.338 -3.954 -4.289 1.00 71.19 111 VAL A O 1
ATOM 838 N N . ASP A 1 112 ? 12.699 -5.176 -2.520 1.00 82.00 112 ASP A N 1
ATOM 839 C CA . ASP A 1 112 ? 12.195 -4.085 -1.667 1.00 82.00 112 ASP A CA 1
ATOM 840 C C . ASP A 1 112 ? 11.042 -3.207 -2.222 1.00 82.00 112 ASP A C 1
ATOM 842 O O . ASP A 1 112 ? 10.431 -2.442 -1.469 1.00 82.00 112 ASP A O 1
ATOM 846 N N . VAL A 1 113 ? 10.632 -3.375 -3.485 1.00 88.81 113 VAL A N 1
ATOM 847 C CA . VAL A 1 113 ? 9.591 -2.543 -4.129 1.00 88.81 113 VAL A CA 1
ATOM 848 C C . VAL A 1 113 ? 8.179 -2.783 -3.568 1.00 88.81 113 VAL A C 1
ATOM 850 O O . VAL A 1 113 ? 7.307 -1.919 -3.656 1.00 88.81 113 VAL A O 1
ATOM 853 N N . LEU A 1 114 ? 7.933 -3.929 -2.924 1.00 91.81 114 LEU A N 1
ATOM 854 C CA . LEU A 1 114 ? 6.651 -4.228 -2.265 1.00 91.81 114 LEU A CA 1
ATOM 855 C C . LEU A 1 114 ? 6.469 -3.500 -0.923 1.00 91.81 114 LEU A C 1
ATOM 857 O O . LEU A 1 114 ? 5.346 -3.415 -0.415 1.00 91.81 114 LEU A O 1
ATOM 861 N N . VAL A 1 115 ? 7.547 -2.967 -0.341 1.00 94.19 115 VAL A N 1
ATOM 862 C CA . VAL A 1 115 ? 7.529 -2.321 0.979 1.00 94.19 115 VAL A CA 1
ATOM 863 C C . VAL A 1 115 ? 6.688 -1.033 0.988 1.00 94.19 115 VAL A C 1
ATOM 865 O O . VAL A 1 115 ? 5.831 -0.914 1.868 1.00 94.19 115 VAL A O 1
ATOM 868 N N . PRO A 1 116 ? 6.815 -0.099 0.019 1.00 94.31 116 PRO A N 1
ATOM 869 C CA . PRO A 1 116 ? 5.916 1.052 -0.092 1.00 94.31 116 PRO A CA 1
ATOM 870 C C . PRO A 1 116 ? 4.435 0.668 -0.107 1.00 94.31 116 PRO A C 1
ATOM 872 O O . PRO A 1 116 ? 3.643 1.219 0.659 1.00 94.31 116 PRO A O 1
ATOM 875 N N . TRP A 1 117 ? 4.060 -0.326 -0.918 1.00 94.94 117 TRP A N 1
ATOM 876 C CA . TRP A 1 117 ? 2.677 -0.796 -0.983 1.00 94.94 117 TRP A CA 1
ATOM 877 C C . TRP A 1 117 ? 2.198 -1.358 0.357 1.00 94.94 117 TRP A C 1
ATOM 879 O O . TRP A 1 117 ? 1.131 -0.972 0.841 1.00 94.94 117 TRP A O 1
ATOM 889 N N . PHE A 1 118 ? 3.012 -2.210 0.993 1.00 96.00 118 PHE A N 1
ATOM 890 C CA . PHE A 1 118 ? 2.732 -2.730 2.330 1.00 96.00 118 PHE A CA 1
ATOM 891 C C . PHE A 1 118 ? 2.458 -1.595 3.322 1.00 96.00 118 PHE A C 1
ATOM 893 O O . PHE A 1 118 ? 1.448 -1.636 4.023 1.00 96.00 118 PHE A O 1
ATOM 900 N N . ILE A 1 119 ? 3.318 -0.572 3.363 1.00 95.38 119 ILE A N 1
ATOM 901 C CA . ILE A 1 119 ? 3.196 0.558 4.293 1.00 95.38 119 ILE A CA 1
ATOM 902 C C . ILE A 1 119 ? 1.886 1.304 4.067 1.00 95.38 119 ILE A C 1
ATOM 904 O O . ILE A 1 119 ? 1.169 1.571 5.031 1.00 95.38 119 ILE A O 1
ATOM 908 N N . VAL A 1 120 ? 1.555 1.629 2.815 1.00 94.94 120 VAL A N 1
ATOM 909 C CA . VAL A 1 120 ? 0.356 2.413 2.503 1.00 94.94 120 VAL A CA 1
ATOM 910 C C . VAL A 1 120 ? -0.913 1.637 2.849 1.00 94.94 120 VAL A C 1
ATOM 912 O O . VAL A 1 120 ? -1.814 2.198 3.477 1.00 94.94 120 VAL A O 1
ATOM 915 N N . VAL A 1 121 ? -0.981 0.346 2.509 1.00 96.12 121 VAL A N 1
ATOM 916 C CA . VAL A 1 121 ? -2.119 -0.510 2.876 1.00 96.12 121 VAL A CA 1
ATOM 917 C C . VAL A 1 121 ? -2.201 -0.669 4.392 1.00 96.12 121 VAL A C 1
ATOM 919 O O . VAL A 1 121 ? -3.244 -0.395 4.984 1.00 96.12 121 VAL A O 1
ATOM 922 N N . TYR A 1 122 ? -1.107 -1.058 5.046 1.00 97.19 122 TYR A N 1
ATOM 923 C CA . TYR A 1 122 ? -1.075 -1.300 6.486 1.00 97.19 122 TYR A CA 1
ATOM 924 C C . TYR A 1 122 ? -1.449 -0.044 7.283 1.00 97.19 122 TYR A C 1
ATOM 926 O O . TYR A 1 122 ? -2.376 -0.079 8.097 1.00 97.19 122 TYR A O 1
ATOM 934 N N . ALA A 1 123 ? -0.783 1.084 7.019 1.00 94.69 123 ALA A N 1
ATOM 935 C CA . ALA A 1 123 ? -1.041 2.344 7.704 1.00 94.69 123 ALA A CA 1
ATOM 936 C C . ALA A 1 123 ? -2.437 2.888 7.380 1.00 94.69 123 ALA A C 1
ATOM 938 O O . ALA A 1 123 ? -3.156 3.284 8.298 1.00 94.69 123 ALA A O 1
ATOM 939 N N . GLY A 1 124 ? -2.851 2.853 6.107 1.00 91.00 124 GLY A N 1
ATOM 940 C CA . GLY A 1 124 ? -4.166 3.314 5.662 1.00 91.00 124 GLY A CA 1
ATOM 941 C C . GLY A 1 124 ? -5.302 2.585 6.377 1.00 91.00 124 GLY A C 1
ATOM 942 O O . GLY A 1 124 ? -6.176 3.211 6.978 1.00 91.00 124 GLY A O 1
ATOM 943 N N . VAL A 1 125 ? -5.247 1.251 6.409 1.00 93.38 125 VAL A N 1
ATOM 944 C CA . VAL A 1 125 ? -6.248 0.410 7.082 1.00 93.38 125 VAL A CA 1
ATOM 945 C C . VAL A 1 125 ? -6.222 0.596 8.595 1.00 93.38 125 VAL A C 1
ATOM 947 O O . VAL A 1 125 ? -7.273 0.783 9.218 1.00 93.38 125 VAL A O 1
ATOM 950 N N . LEU A 1 126 ? -5.035 0.562 9.202 1.00 94.44 126 LEU A N 1
ATOM 951 C CA . LEU A 1 126 ? -4.873 0.676 10.649 1.00 94.44 126 LEU A CA 1
ATOM 952 C C . LEU A 1 126 ? -5.412 2.015 11.164 1.00 94.44 126 LEU A C 1
ATOM 954 O O . LEU A 1 126 ? -6.155 2.060 12.153 1.00 94.44 126 LEU A O 1
ATOM 958 N N . LEU A 1 127 ? -5.062 3.109 10.488 1.00 91.19 127 LEU A N 1
ATOM 959 C CA . LEU A 1 127 ? -5.505 4.451 10.842 1.00 91.19 127 LEU A CA 1
ATOM 960 C C . LEU A 1 127 ? -6.988 4.648 10.530 1.00 91.19 127 LEU A C 1
ATOM 962 O O . LEU A 1 127 ? -7.698 5.191 11.374 1.00 91.19 127 LEU A O 1
ATOM 966 N N . ALA A 1 128 ? -7.499 4.145 9.402 1.00 89.06 128 ALA A N 1
ATOM 967 C CA . ALA A 1 128 ? -8.928 4.200 9.100 1.00 89.06 128 ALA A CA 1
ATOM 968 C C . ALA A 1 128 ? -9.764 3.510 10.191 1.00 89.06 128 ALA A C 1
ATOM 970 O O . ALA A 1 128 ? -10.773 4.061 10.643 1.00 89.06 128 ALA A O 1
ATOM 971 N N . LEU A 1 129 ? -9.319 2.348 10.684 1.00 90.62 129 LEU A N 1
ATOM 972 C CA . LEU A 1 129 ? -9.963 1.635 11.791 1.00 90.62 129 LEU A CA 1
ATOM 973 C C . LEU A 1 129 ? -9.844 2.385 13.122 1.00 90.62 129 LEU A C 1
ATOM 975 O O . LEU A 1 129 ? -10.826 2.476 13.867 1.00 90.62 129 LEU A O 1
ATOM 979 N N . SER A 1 130 ? -8.669 2.946 13.409 1.00 88.94 130 SER A N 1
ATOM 980 C CA . SER A 1 130 ? -8.392 3.685 14.647 1.00 88.94 130 SER A CA 1
ATOM 981 C C . SER A 1 130 ? -9.173 5.000 14.725 1.00 88.94 130 SER A C 1
ATOM 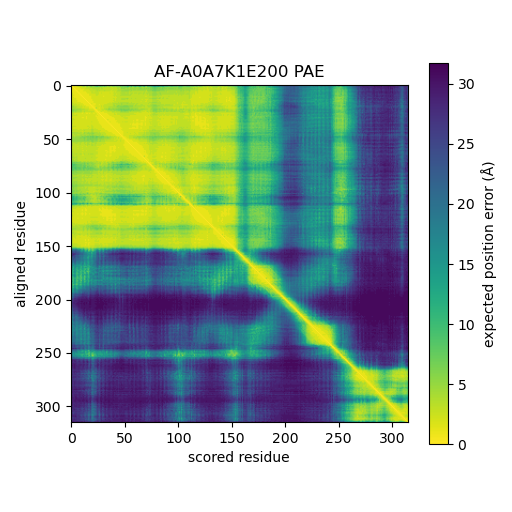983 O O . SER A 1 130 ? -9.667 5.379 15.789 1.00 88.94 130 SER A O 1
ATOM 985 N N . LEU A 1 131 ? -9.341 5.672 13.585 1.00 86.00 131 LEU A N 1
ATOM 986 C CA . LEU A 1 131 ? -10.000 6.968 13.441 1.00 86.00 131 LEU A CA 1
ATOM 987 C C . LEU A 1 131 ? -11.469 6.847 13.035 1.00 86.00 131 LEU A C 1
ATOM 989 O O . LEU A 1 131 ? -12.098 7.859 12.758 1.00 86.00 131 LEU A O 1
ATOM 993 N N . ARG A 1 132 ? -12.068 5.648 13.061 1.00 83.44 132 ARG A N 1
ATOM 994 C CA . ARG A 1 132 ? -13.461 5.395 12.625 1.00 83.44 132 ARG A CA 1
ATOM 995 C C . ARG A 1 132 ? -14.534 6.295 13.257 1.00 83.44 132 ARG A C 1
ATOM 997 O O . ARG A 1 132 ? -15.652 6.357 12.760 1.00 83.44 132 ARG A O 1
ATOM 1004 N N . ARG A 1 133 ? -14.234 6.938 14.393 1.00 80.94 133 ARG A N 1
ATOM 1005 C CA . ARG A 1 133 ? -15.130 7.904 15.058 1.00 80.94 133 ARG A CA 1
ATOM 1006 C C . ARG A 1 133 ? -15.094 9.295 14.422 1.00 80.94 133 ARG A C 1
ATOM 1008 O O . ARG A 1 133 ? -16.023 10.066 14.624 1.00 80.94 133 ARG A O 1
ATOM 1015 N N . ILE A 1 134 ? -14.048 9.601 13.661 1.00 79.75 134 ILE A N 1
ATOM 1016 C CA . ILE A 1 134 ? -13.856 10.854 12.944 1.00 79.75 134 ILE A CA 1
ATOM 1017 C C . ILE A 1 134 ? -13.937 10.542 11.448 1.00 79.75 134 ILE A C 1
ATOM 1019 O O . ILE A 1 134 ? -12.941 10.249 10.793 1.00 79.75 134 ILE A O 1
ATOM 1023 N N . ALA A 1 135 ? -15.165 10.547 10.930 1.00 72.62 135 ALA A N 1
ATOM 1024 C CA . ALA A 1 135 ? -15.513 9.991 9.622 1.00 72.62 135 ALA A CA 1
ATOM 1025 C C . ALA A 1 135 ? -14.633 10.487 8.468 1.00 72.62 135 ALA A C 1
ATOM 1027 O O . ALA A 1 135 ? -14.180 9.690 7.658 1.00 72.62 135 ALA A O 1
ATOM 1028 N N . TRP A 1 136 ? -14.381 11.796 8.414 1.00 71.94 136 TRP A N 1
ATOM 1029 C CA . TRP A 1 136 ? -13.619 12.422 7.336 1.00 71.94 136 TRP A CA 1
ATOM 1030 C C . TRP A 1 136 ? -12.134 12.033 7.368 1.00 71.94 136 TRP A C 1
ATOM 1032 O O . TRP A 1 136 ? -11.566 11.743 6.323 1.00 71.94 136 TRP A O 1
ATOM 1042 N N . LEU A 1 137 ? -11.531 11.940 8.560 1.00 75.38 137 LEU A N 1
ATOM 1043 C CA . LEU A 1 137 ? -10.157 11.461 8.753 1.00 75.38 137 LEU A CA 1
ATOM 1044 C C . LEU A 1 137 ? -10.040 9.976 8.411 1.00 75.38 137 LEU A C 1
ATOM 1046 O O . LEU A 1 137 ? -9.135 9.573 7.693 1.00 75.38 137 LEU A O 1
ATOM 1050 N N . SER A 1 138 ? -10.975 9.162 8.904 1.00 79.00 138 SER A N 1
ATOM 1051 C CA . SER A 1 138 ? -11.025 7.728 8.606 1.00 79.00 138 SER A CA 1
ATOM 1052 C C . SER A 1 138 ? -11.149 7.469 7.107 1.00 79.00 138 SER A C 1
ATOM 1054 O O . SER A 1 138 ? -10.442 6.620 6.570 1.00 79.00 138 SER A O 1
ATOM 1056 N N . ALA A 1 139 ? -12.005 8.238 6.431 1.00 73.88 139 ALA A N 1
ATOM 1057 C CA . ALA A 1 139 ? -12.177 8.139 4.995 1.00 73.88 139 ALA A CA 1
ATOM 1058 C C . ALA A 1 139 ? -10.924 8.623 4.246 1.00 73.88 139 ALA A C 1
ATOM 1060 O O . ALA A 1 139 ? -10.407 7.898 3.407 1.00 73.88 139 ALA A O 1
ATOM 1061 N N . GLY A 1 140 ? -10.375 9.789 4.599 1.00 76.44 140 GLY A N 1
ATOM 1062 C CA . GLY A 1 140 ? -9.180 10.326 3.940 1.00 76.44 140 GLY A CA 1
ATOM 1063 C C . GLY A 1 140 ? -7.943 9.438 4.092 1.00 76.44 140 GLY A C 1
ATOM 1064 O O . GLY A 1 140 ? -7.167 9.295 3.157 1.00 76.44 140 GLY A O 1
ATOM 1065 N N . VAL A 1 141 ? -7.763 8.798 5.248 1.00 82.94 141 VAL A N 1
ATOM 1066 C CA . VAL A 1 141 ? -6.630 7.887 5.451 1.00 82.94 141 VAL A CA 1
ATOM 1067 C C . VAL A 1 141 ? -6.890 6.511 4.827 1.00 82.94 141 VAL A C 1
ATOM 1069 O O . VAL A 1 141 ? -5.971 5.876 4.314 1.00 82.94 141 VAL A O 1
ATOM 1072 N N . GLY A 1 142 ? -8.148 6.064 4.810 1.00 82.50 142 GLY A N 1
ATOM 107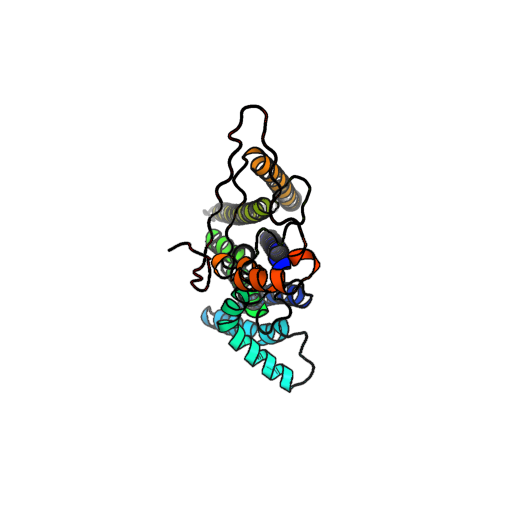3 C CA . GLY A 1 142 ? -8.544 4.827 4.145 1.00 82.50 142 GLY A CA 1
ATOM 1074 C C . GLY A 1 142 ? -8.341 4.865 2.631 1.00 82.50 142 GLY A C 1
ATOM 1075 O O . GLY A 1 142 ? -8.055 3.823 2.060 1.00 82.50 142 GLY A O 1
ATOM 1076 N N . THR A 1 143 ? -8.421 6.036 1.990 1.00 81.38 143 THR A N 1
ATOM 1077 C CA . THR A 1 143 ? -8.214 6.187 0.539 1.00 81.38 143 THR A CA 1
ATOM 1078 C C . THR A 1 143 ? -6.745 6.221 0.108 1.00 81.38 143 THR A C 1
ATOM 1080 O O . THR A 1 143 ? -6.477 6.160 -1.092 1.00 81.38 143 THR A O 1
ATOM 1083 N N . LEU A 1 144 ? -5.782 6.266 1.037 1.00 86.75 144 LEU A N 1
ATOM 1084 C CA . LEU A 1 144 ? -4.352 6.331 0.704 1.00 86.75 144 LEU A CA 1
ATOM 1085 C C . LEU A 1 144 ? -3.863 5.213 -0.237 1.00 86.75 144 LEU A C 1
ATOM 1087 O O . LEU A 1 144 ? -3.135 5.544 -1.170 1.00 86.75 144 LEU A O 1
ATOM 1091 N N . PRO A 1 145 ? -4.252 3.928 -0.080 1.00 89.50 145 PRO A N 1
ATOM 1092 C CA . PRO A 1 145 ? -3.836 2.872 -1.007 1.00 89.50 145 PRO A CA 1
ATOM 1093 C C . PRO A 1 145 ? -4.311 3.117 -2.434 1.00 89.50 145 PRO A C 1
ATOM 1095 O O . PRO A 1 145 ? -3.560 2.889 -3.376 1.00 89.50 145 PRO A O 1
ATOM 1098 N N . LEU A 1 146 ? -5.531 3.634 -2.595 1.00 83.50 146 LEU A N 1
ATOM 1099 C CA . LEU A 1 146 ? -6.077 3.976 -3.904 1.00 83.50 146 LEU A CA 1
ATOM 1100 C C . LEU A 1 146 ? -5.337 5.173 -4.505 1.00 83.50 146 LEU A C 1
ATOM 1102 O O . LEU A 1 146 ? -4.955 5.136 -5.669 1.00 83.50 146 LEU A O 1
ATOM 1106 N N . LEU A 1 147 ? -5.076 6.214 -3.707 1.00 81.06 147 LEU A N 1
ATOM 1107 C CA . LEU A 1 147 ? -4.295 7.369 -4.153 1.00 81.06 147 LEU A CA 1
ATOM 1108 C C . LEU A 1 147 ? -2.879 6.972 -4.566 1.00 81.06 147 LEU A C 1
ATOM 1110 O O . LEU A 1 147 ? -2.393 7.467 -5.575 1.00 81.06 147 LEU A O 1
ATOM 1114 N N . PHE A 1 148 ? -2.244 6.065 -3.824 1.00 86.56 148 PHE A N 1
ATOM 1115 C CA . PHE A 1 148 ? -0.946 5.500 -4.175 1.00 86.56 148 PHE A CA 1
ATOM 1116 C C . PHE A 1 148 ? -1.019 4.691 -5.475 1.00 86.56 148 PHE A C 1
ATOM 1118 O O . PHE A 1 148 ? -0.214 4.905 -6.377 1.00 86.56 148 PHE A O 1
ATOM 1125 N N . ALA A 1 149 ? -1.997 3.794 -5.605 1.00 84.94 149 ALA A N 1
ATOM 1126 C CA . ALA A 1 149 ? -2.171 2.991 -6.809 1.00 84.94 149 ALA A CA 1
ATOM 1127 C C . ALA A 1 149 ? -2.343 3.885 -8.042 1.00 84.94 149 ALA A C 1
ATOM 1129 O O . ALA A 1 149 ? -1.647 3.706 -9.036 1.00 84.94 149 ALA A O 1
ATOM 1130 N N . LEU A 1 150 ? -3.193 4.909 -7.934 1.00 77.25 150 LEU A N 1
ATOM 1131 C CA . LEU A 1 150 ? -3.356 5.920 -8.969 1.00 77.25 150 LEU A CA 1
ATOM 1132 C C . LEU A 1 150 ? -2.025 6.643 -9.213 1.00 77.25 150 LEU A C 1
ATOM 1134 O O . LEU A 1 150 ? -1.555 6.668 -10.339 1.00 77.25 150 LEU A O 1
ATOM 1138 N N . ALA A 1 151 ? -1.384 7.204 -8.182 1.00 77.44 151 ALA A N 1
ATOM 1139 C CA . ALA A 1 151 ? -0.124 7.959 -8.249 1.00 77.44 151 ALA A CA 1
ATOM 1140 C C . ALA A 1 151 ? 0.964 7.289 -9.097 1.00 77.44 151 ALA A C 1
ATOM 1142 O O . ALA A 1 151 ? 1.569 7.962 -9.936 1.00 77.44 151 ALA A O 1
ATOM 1143 N N . PHE A 1 152 ? 1.167 5.988 -8.905 1.00 76.50 152 PHE A N 1
ATOM 1144 C CA . PHE A 1 152 ? 2.255 5.253 -9.539 1.00 76.50 152 PHE A CA 1
ATOM 1145 C C . PHE A 1 152 ? 1.840 4.507 -10.815 1.00 76.50 152 PHE A C 1
ATOM 1147 O O . PHE A 1 152 ? 2.691 4.296 -11.678 1.00 76.50 152 PHE A O 1
ATOM 1154 N N . SER A 1 153 ? 0.566 4.132 -10.974 1.00 70.75 153 SER A N 1
ATOM 1155 C CA . SER A 1 153 ? 0.095 3.387 -12.148 1.00 70.75 153 SER A CA 1
ATOM 1156 C C . SER A 1 153 ? 0.000 4.298 -13.376 1.00 70.75 153 SER A C 1
ATOM 1158 O O . SER A 1 153 ? -0.508 5.418 -13.292 1.00 70.75 153 SER A O 1
ATOM 1160 N N . SER A 1 154 ? 0.515 3.833 -14.520 1.00 61.59 154 SER A N 1
ATOM 1161 C CA . SER A 1 154 ? 0.440 4.576 -15.784 1.00 61.59 154 SER A CA 1
ATOM 1162 C C . SER A 1 154 ? -0.889 4.280 -16.504 1.00 61.59 154 SER A C 1
ATOM 1164 O O . SER A 1 154 ? -1.260 3.104 -16.596 1.00 61.59 154 SER A O 1
ATOM 1166 N N . PRO A 1 155 ? -1.576 5.301 -17.065 1.00 55.56 155 PRO A N 1
ATOM 1167 C CA . PRO A 1 155 ? -2.852 5.149 -17.785 1.00 55.56 155 PRO A CA 1
ATOM 1168 C C . PRO A 1 155 ? -2.815 4.064 -18.873 1.00 55.56 155 PRO A C 1
ATOM 1170 O O . PRO A 1 155 ? -3.767 3.322 -19.093 1.00 55.56 155 PRO A O 1
ATOM 1173 N N . SER A 1 156 ? -1.660 3.910 -19.522 1.00 48.47 156 SER A N 1
ATOM 1174 C CA . SER A 1 156 ? -1.470 3.017 -20.665 1.00 48.47 156 SER A CA 1
ATOM 1175 C C . SER A 1 156 ? -1.354 1.526 -20.326 1.00 48.47 156 SER A C 1
ATOM 1177 O O . SER A 1 156 ? -1.485 0.701 -21.225 1.00 48.47 156 SER A O 1
ATOM 1179 N N . VAL A 1 157 ? -1.100 1.155 -19.066 1.00 42.12 157 VAL A N 1
ATOM 1180 C CA . VAL A 1 157 ? -0.699 -0.223 -18.692 1.00 42.12 157 VAL A CA 1
ATOM 1181 C C . VAL A 1 157 ? -1.803 -0.977 -17.941 1.00 42.12 157 VAL A C 1
ATOM 1183 O O . VAL A 1 157 ? -1.701 -2.181 -17.728 1.00 42.12 157 VAL A O 1
ATOM 1186 N N . GLY A 1 158 ? -2.876 -0.283 -17.550 1.00 41.06 158 GLY A N 1
ATOM 1187 C CA . GLY A 1 158 ? -3.967 -0.826 -16.734 1.00 41.06 158 GLY A CA 1
ATOM 1188 C C . GLY A 1 158 ? -5.332 -0.878 -17.412 1.00 41.06 158 GLY A C 1
ATOM 1189 O O . GLY A 1 158 ? -6.317 -1.212 -16.752 1.00 41.06 158 GLY A O 1
ATOM 1190 N N . ALA A 1 159 ? -5.423 -0.563 -18.704 1.00 40.31 159 ALA A N 1
ATOM 1191 C CA . ALA A 1 159 ? -6.677 -0.659 -19.431 1.00 40.31 159 ALA A CA 1
ATOM 1192 C C . ALA A 1 159 ? -7.049 -2.137 -19.636 1.00 40.31 159 ALA A C 1
ATOM 1194 O O . ALA A 1 159 ? -6.771 -2.735 -20.674 1.00 40.31 159 ALA A O 1
ATOM 1195 N N . VAL A 1 160 ? -7.765 -2.727 -18.675 1.00 41.00 160 VAL A N 1
ATOM 1196 C CA . VAL A 1 160 ? -8.807 -3.692 -19.037 1.00 41.00 160 VAL A CA 1
ATOM 1197 C C . VAL A 1 160 ? -9.793 -2.896 -19.884 1.00 41.00 160 VAL A C 1
ATOM 1199 O O . VAL A 1 160 ? -10.694 -2.246 -19.366 1.00 41.00 160 VAL A O 1
ATOM 1202 N N . ALA A 1 161 ? -9.537 -2.838 -21.188 1.00 42.06 161 ALA A N 1
ATOM 1203 C CA . ALA A 1 161 ? -10.354 -2.105 -22.131 1.00 42.06 161 ALA A CA 1
ATOM 1204 C C . ALA A 1 161 ? -11.708 -2.813 -22.244 1.00 42.06 161 ALA A C 1
ATOM 1206 O O . ALA A 1 161 ? -11.904 -3.701 -23.070 1.00 42.06 161 ALA A O 1
ATOM 1207 N N . LEU A 1 162 ? -12.660 -2.431 -21.393 1.00 42.41 162 LEU A N 1
ATOM 1208 C CA . LEU A 1 162 ? -14.066 -2.576 -21.738 1.00 42.41 162 LEU A CA 1
ATOM 1209 C C . LEU A 1 162 ? -14.309 -1.635 -22.930 1.00 42.41 162 LEU A C 1
ATOM 1211 O O . LEU A 1 162 ? -13.963 -0.453 -22.829 1.00 42.41 162 LEU A O 1
ATOM 1215 N N . PRO A 1 163 ? -14.849 -2.119 -24.062 1.00 37.75 163 PRO A N 1
ATOM 1216 C CA . PRO A 1 163 ? -15.024 -1.284 -25.243 1.00 37.75 163 PRO A CA 1
ATOM 1217 C C . PRO A 1 163 ? -15.865 -0.049 -24.889 1.00 37.75 163 PRO A C 1
ATOM 1219 O O . PRO A 1 163 ? -17.024 -0.179 -24.500 1.00 37.75 163 PRO A O 1
ATOM 1222 N N . GLY A 1 164 ? -15.274 1.145 -24.998 1.00 44.16 164 GLY A N 1
ATOM 1223 C CA . GLY A 1 164 ? -15.979 2.421 -24.829 1.00 44.16 164 GLY A CA 1
ATOM 1224 C C . GLY A 1 164 ? -16.009 3.032 -23.421 1.00 44.16 164 GLY A C 1
ATOM 1225 O O . GLY A 1 164 ? -16.652 4.065 -23.256 1.00 44.16 164 GLY A O 1
ATOM 1226 N N . VAL A 1 165 ? -15.321 2.470 -22.417 1.00 46.06 165 VAL A N 1
ATOM 1227 C CA . VAL A 1 165 ? -15.239 3.078 -21.072 1.00 46.06 165 VAL A CA 1
ATOM 1228 C C . VAL A 1 165 ? -13.782 3.275 -20.662 1.00 46.06 165 VAL A C 1
ATOM 1230 O O . VAL A 1 165 ? -13.052 2.308 -20.460 1.00 46.06 165 VAL A O 1
ATOM 1233 N N . ALA A 1 166 ? -13.362 4.531 -20.487 1.00 47.91 166 ALA A N 1
ATOM 1234 C CA . ALA A 1 166 ? -12.099 4.853 -19.828 1.00 47.91 166 ALA A CA 1
ATOM 1235 C C . ALA A 1 166 ? -12.208 4.475 -18.337 1.00 47.91 166 ALA A C 1
ATOM 1237 O O . ALA A 1 166 ? -12.786 5.203 -17.527 1.00 47.91 166 ALA A O 1
ATOM 1238 N N . VAL A 1 167 ? -11.697 3.291 -17.990 1.00 51.53 167 VAL A N 1
ATOM 1239 C CA . VAL A 1 167 ? -11.811 2.645 -16.663 1.00 51.53 167 VAL A CA 1
ATOM 1240 C C . VAL A 1 167 ? -11.200 3.490 -15.530 1.00 51.53 167 VAL A C 1
ATOM 1242 O O . VAL A 1 167 ? -11.576 3.362 -14.367 1.00 51.53 167 VAL A O 1
ATOM 1245 N N . GLU A 1 168 ? -10.328 4.432 -15.878 1.00 51.09 168 GLU A N 1
ATOM 1246 C CA . GLU A 1 168 ? -9.579 5.311 -14.973 1.00 51.09 168 GLU A CA 1
ATOM 1247 C C . GLU A 1 168 ? -10.473 6.245 -14.136 1.00 51.09 168 GLU A C 1
ATOM 1249 O O . GLU A 1 168 ? -10.200 6.509 -12.964 1.00 51.09 168 GLU A O 1
ATOM 1254 N N . TYR A 1 169 ? -11.594 6.710 -14.696 1.00 50.66 169 TYR A N 1
ATOM 1255 C CA . TYR A 1 169 ? -12.541 7.566 -13.973 1.00 50.66 169 TYR A CA 1
ATOM 1256 C C . TYR A 1 169 ? -13.468 6.771 -13.060 1.00 50.66 169 TYR A C 1
ATOM 1258 O O . TYR A 1 169 ? -13.885 7.275 -12.019 1.00 50.66 169 TYR A O 1
ATOM 1266 N N . VAL A 1 170 ? -13.760 5.519 -13.421 1.00 53.62 170 VAL A N 1
ATOM 1267 C CA . VAL A 1 170 ? -14.630 4.624 -12.648 1.00 53.62 170 VAL A CA 1
ATOM 1268 C C . VAL A 1 170 ? -14.037 4.395 -11.254 1.00 53.62 170 VAL A C 1
ATOM 1270 O O . VAL A 1 170 ? -14.759 4.469 -10.264 1.00 53.62 170 VAL A O 1
ATOM 1273 N N . GLN A 1 171 ? -12.717 4.246 -11.155 1.00 55.19 171 GLN A N 1
ATOM 1274 C CA . GLN A 1 171 ? -11.995 3.977 -9.903 1.00 55.19 171 GLN A CA 1
ATOM 1275 C C . GLN A 1 171 ? -11.947 5.198 -8.966 1.00 55.19 171 GLN A C 1
ATOM 1277 O O . GLN A 1 171 ? -12.226 5.092 -7.772 1.00 55.19 171 GLN A O 1
ATOM 1282 N N . ILE A 1 172 ? -11.687 6.400 -9.499 1.00 54.31 172 ILE A N 1
ATOM 1283 C CA . ILE A 1 172 ? -11.738 7.657 -8.722 1.00 54.31 172 ILE A CA 1
ATOM 1284 C C . ILE A 1 172 ? -13.143 7.869 -8.151 1.00 54.31 172 ILE A C 1
ATOM 1286 O O . ILE A 1 172 ? -13.327 8.230 -6.989 1.00 54.31 172 ILE A O 1
ATOM 1290 N N . VAL A 1 173 ? -14.146 7.596 -8.973 1.00 54.72 173 VAL A N 1
ATOM 1291 C CA . VAL A 1 173 ? -15.560 7.704 -8.637 1.00 54.72 173 VAL A CA 1
ATOM 1292 C C . VAL A 1 173 ? -15.973 6.684 -7.581 1.00 54.72 173 VAL A C 1
ATOM 1294 O O . VAL A 1 173 ? -16.697 7.039 -6.653 1.00 54.72 173 VAL A O 1
ATOM 1297 N N . LEU A 1 174 ? -15.490 5.445 -7.678 1.00 60.34 174 LEU A N 1
ATOM 1298 C CA . LEU A 1 174 ? -15.663 4.409 -6.660 1.00 60.34 174 LEU A CA 1
ATOM 1299 C C . LEU A 1 174 ? -15.024 4.823 -5.328 1.00 60.34 174 LEU A C 1
ATOM 1301 O O . LEU A 1 174 ? -15.661 4.690 -4.281 1.00 60.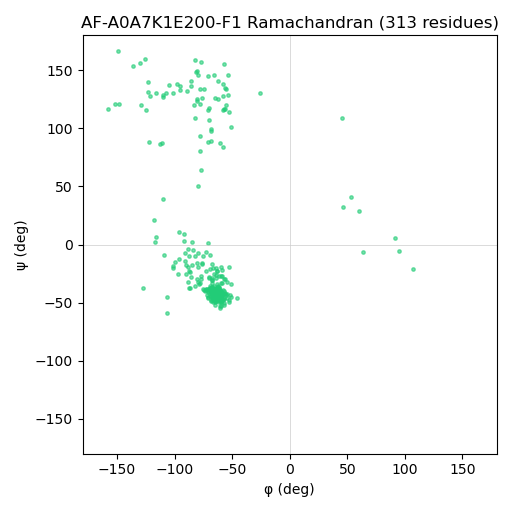34 174 LEU A O 1
ATOM 1305 N N . GLY A 1 175 ? -13.828 5.416 -5.364 1.00 59.34 175 GLY A N 1
ATOM 1306 C CA . GLY A 1 175 ? -13.171 6.003 -4.195 1.00 59.34 175 GLY A CA 1
ATOM 1307 C C . GLY A 1 175 ? -13.975 7.143 -3.559 1.00 59.34 175 GLY A C 1
ATOM 1308 O O . GLY A 1 175 ? -14.163 7.171 -2.341 1.00 59.34 175 GLY A O 1
ATOM 1309 N N . ILE A 1 176 ? -14.521 8.054 -4.372 1.00 59.84 176 ILE A N 1
ATOM 1310 C CA . ILE A 1 176 ? -15.389 9.155 -3.919 1.00 59.84 176 ILE A CA 1
ATOM 1311 C C . ILE A 1 176 ? -16.702 8.616 -3.339 1.00 59.84 176 ILE A C 1
ATOM 1313 O O . ILE A 1 176 ? -17.144 9.067 -2.282 1.00 59.84 176 ILE A O 1
ATOM 1317 N N . LEU A 1 177 ? -17.314 7.620 -3.980 1.00 61.44 177 LEU A N 1
ATOM 1318 C CA . LEU A 1 177 ? -18.535 6.969 -3.503 1.00 61.44 177 LEU A CA 1
ATOM 1319 C C . LEU A 1 177 ? -18.316 6.235 -2.186 1.00 61.44 177 LEU A C 1
ATOM 1321 O O . LEU A 1 177 ? -19.175 6.280 -1.303 1.00 61.44 177 LEU A O 1
ATOM 1325 N N . TRP A 1 178 ? -17.149 5.618 -2.014 1.00 62.97 178 TRP A N 1
ATOM 1326 C CA . TRP A 1 178 ? -16.743 5.044 -0.742 1.00 62.97 178 TRP A CA 1
ATOM 1327 C C . TRP A 1 178 ? -16.591 6.115 0.342 1.00 62.97 178 TRP A C 1
ATOM 1329 O O . TRP A 1 178 ? -17.136 5.966 1.438 1.00 62.97 178 TRP A O 1
ATOM 1339 N N . MET A 1 179 ? -15.911 7.219 0.027 1.00 58.75 179 MET A N 1
ATOM 1340 C CA . MET A 1 179 ? -15.707 8.348 0.935 1.00 58.75 179 MET A CA 1
ATOM 1341 C C . MET A 1 179 ? -17.050 8.958 1.377 1.00 58.75 179 MET A C 1
ATOM 1343 O O . MET A 1 179 ? -17.268 9.214 2.565 1.00 58.75 179 MET A O 1
ATOM 1347 N N . LEU A 1 180 ? -17.993 9.092 0.438 1.00 60.06 180 LEU A N 1
ATOM 1348 C CA . LEU A 1 180 ? -19.357 9.553 0.685 1.00 60.06 180 LEU A CA 1
ATOM 1349 C C . LEU A 1 180 ? -20.152 8.540 1.528 1.00 60.06 180 LEU A C 1
ATOM 1351 O O . LEU A 1 180 ? -20.799 8.916 2.505 1.00 60.06 180 LEU A O 1
ATOM 1355 N N . GLY A 1 181 ? -20.057 7.244 1.223 1.00 62.81 181 GLY A N 1
ATOM 1356 C CA . GLY A 1 181 ? -20.708 6.175 1.982 1.00 62.81 181 GLY A CA 1
ATOM 1357 C C . GLY A 1 181 ? -20.207 6.073 3.427 1.00 62.81 181 GLY A C 1
ATOM 1358 O O . GLY A 1 181 ? -21.009 5.984 4.360 1.00 62.81 181 GLY A O 1
ATOM 1359 N N . ALA A 1 182 ? -18.892 6.155 3.640 1.00 59.31 182 ALA A N 1
ATOM 1360 C CA . ALA A 1 182 ? -18.278 6.170 4.967 1.00 59.31 182 ALA A CA 1
ATOM 1361 C C . ALA A 1 182 ? -18.735 7.389 5.787 1.00 59.31 182 ALA A C 1
ATOM 1363 O O . ALA A 1 182 ? -19.095 7.255 6.963 1.00 59.31 182 ALA A O 1
ATOM 1364 N N . PHE A 1 183 ? -18.793 8.562 5.153 1.00 56.81 183 PHE A N 1
ATOM 1365 C CA . PHE A 1 183 ? -19.295 9.791 5.759 1.00 56.81 183 PHE A CA 1
ATOM 1366 C C . PHE A 1 183 ? -20.774 9.684 6.170 1.00 56.81 183 PHE A C 1
ATOM 1368 O O . PHE A 1 183 ? -21.134 10.031 7.300 1.00 56.81 183 PHE A O 1
ATOM 1375 N N . LEU A 1 184 ? -21.630 9.151 5.294 1.00 58.44 184 LEU A N 1
ATOM 1376 C CA . LEU A 1 184 ? -23.065 8.995 5.554 1.00 58.44 184 LEU A CA 1
ATOM 1377 C C . LEU A 1 184 ? -23.349 7.974 6.667 1.00 58.44 184 LEU A C 1
ATOM 1379 O O . LEU A 1 184 ? -24.172 8.238 7.545 1.00 58.44 184 LEU A O 1
ATOM 1383 N N . VAL A 1 185 ? -22.628 6.847 6.703 1.00 61.44 185 VAL A N 1
ATOM 1384 C CA . VAL A 1 185 ? -22.747 5.845 7.780 1.00 61.44 185 VAL A CA 1
ATOM 1385 C C . VAL A 1 185 ? -22.337 6.433 9.131 1.00 61.44 185 VAL A C 1
ATOM 1387 O O . VAL A 1 185 ? -23.010 6.203 10.140 1.00 61.44 185 VAL A O 1
ATOM 1390 N N . ALA A 1 186 ? -21.267 7.227 9.167 1.00 58.12 186 ALA A N 1
ATOM 1391 C CA . ALA A 1 186 ? -20.833 7.877 10.395 1.00 58.12 186 ALA A CA 1
ATOM 1392 C C . ALA A 1 186 ? -21.829 8.946 10.882 1.00 58.12 186 ALA A C 1
ATOM 1394 O O . ALA A 1 186 ? -22.094 9.033 12.083 1.00 58.12 186 ALA A O 1
ATOM 1395 N N . ARG A 1 187 ? -22.451 9.710 9.969 1.00 56.06 187 ARG A N 1
ATOM 1396 C CA . ARG A 1 187 ? -23.525 10.659 10.317 1.00 56.06 187 ARG A CA 1
ATOM 1397 C C . ARG A 1 187 ? -24.803 9.973 10.801 1.00 56.06 187 ARG A C 1
ATOM 1399 O O . ARG A 1 187 ? -25.412 10.440 11.764 1.00 56.06 187 ARG A O 1
ATOM 1406 N N . GLY A 1 188 ? -25.194 8.852 10.197 1.00 55.78 188 GLY A N 1
ATOM 1407 C CA . GLY A 1 188 ? -26.337 8.049 10.651 1.00 55.78 188 GLY A CA 1
ATOM 1408 C C . GLY A 1 188 ? -26.143 7.485 12.065 1.00 55.78 188 GLY A C 1
ATOM 1409 O O . GLY A 1 188 ? -27.077 7.443 12.867 1.00 55.78 188 GLY A O 1
ATOM 1410 N N . ALA A 1 189 ? -24.906 7.117 12.414 1.00 56.72 189 ALA A N 1
ATOM 1411 C CA . ALA A 1 189 ? -24.557 6.691 13.768 1.00 56.72 189 ALA A CA 1
ATOM 1412 C C . ALA A 1 189 ? -24.574 7.854 14.780 1.00 56.72 189 ALA A C 1
ATOM 1414 O O . ALA A 1 189 ? -25.048 7.674 15.901 1.00 56.72 189 ALA A O 1
ATOM 1415 N N . ALA A 1 190 ? -24.105 9.046 14.390 1.00 52.03 190 ALA A N 1
ATOM 1416 C CA . ALA A 1 190 ? -24.098 10.233 15.251 1.00 52.03 190 ALA A CA 1
ATOM 1417 C C . ALA A 1 190 ? -25.514 10.760 15.553 1.00 52.03 190 ALA A C 1
ATOM 1419 O O . ALA A 1 190 ? -25.823 11.100 16.692 1.00 52.03 190 ALA A O 1
ATOM 1420 N N . THR A 1 191 ? -26.401 10.760 14.556 1.00 52.81 191 THR A N 1
ATOM 1421 C CA . THR A 1 191 ? -27.813 11.161 14.712 1.00 52.81 191 THR A CA 1
ATOM 1422 C C . THR A 1 191 ? -28.610 10.164 15.555 1.00 52.81 191 THR A C 1
ATOM 1424 O O . THR A 1 191 ? -29.401 10.568 16.405 1.00 52.81 191 THR A O 1
ATOM 1427 N N . SER A 1 192 ? -28.335 8.864 15.410 1.00 51.62 192 SER A N 1
ATOM 1428 C CA . SER A 1 192 ? -28.939 7.820 16.252 1.00 51.62 192 SER A CA 1
ATOM 1429 C C . SER A 1 192 ? -28.480 7.893 17.716 1.00 51.62 192 SER A C 1
ATOM 1431 O O . SER A 1 192 ? -29.249 7.548 18.607 1.00 51.62 192 SER A O 1
ATOM 1433 N N . ALA A 1 193 ? -27.250 8.354 17.976 1.00 49.69 193 ALA A N 1
ATOM 1434 C CA . ALA A 1 193 ? -26.726 8.554 19.330 1.00 49.69 193 ALA A CA 1
ATOM 1435 C C . ALA A 1 193 ? -27.260 9.840 19.993 1.00 49.69 193 ALA A C 1
ATOM 1437 O O . ALA A 1 193 ? -27.494 9.858 21.201 1.00 49.69 193 ALA A O 1
ATOM 1438 N N . ALA A 1 194 ? -27.506 10.897 19.210 1.00 48.44 194 ALA A N 1
ATOM 1439 C CA . ALA A 1 194 ? -28.105 12.145 19.691 1.00 48.44 194 ALA A CA 1
ATOM 1440 C C . ALA A 1 194 ? -29.595 11.995 20.066 1.00 48.44 194 ALA A C 1
ATOM 1442 O O . ALA A 1 194 ? -30.075 12.679 20.965 1.00 48.44 194 ALA A O 1
ATOM 1443 N N . GLY A 1 195 ? -30.314 11.053 19.442 1.00 46.25 195 GLY A N 1
ATOM 1444 C CA . GLY A 1 195 ? -31.688 10.687 19.821 1.00 46.25 195 GLY A CA 1
ATOM 1445 C C . GLY A 1 195 ? -31.801 9.883 21.125 1.00 46.25 195 GLY A C 1
ATOM 1446 O O . GLY A 1 195 ? -32.906 9.640 21.600 1.00 46.25 195 GLY A O 1
ATOM 1447 N N . SER A 1 196 ? -30.673 9.475 21.716 1.00 46.16 196 SER A N 1
ATOM 1448 C CA . SER A 1 196 ? -30.601 8.734 22.981 1.00 46.16 196 SER A CA 1
ATOM 1449 C C . SER A 1 196 ? -30.018 9.572 24.123 1.00 46.16 196 SER A C 1
ATOM 1451 O O . SER A 1 196 ? -29.245 9.066 24.934 1.00 46.16 196 SER A O 1
ATOM 1453 N N . SER A 1 197 ? -30.370 10.857 24.195 1.00 38.16 197 SER A N 1
ATOM 1454 C CA . SER A 1 197 ? -30.110 11.657 25.395 1.00 38.16 197 SER A CA 1
ATOM 1455 C C . SER A 1 197 ? -31.169 11.318 26.459 1.00 38.16 197 SER A C 1
ATOM 1457 O O . SER A 1 197 ? -32.362 11.465 26.179 1.00 38.16 197 SER A O 1
ATOM 1459 N N . PRO A 1 198 ? -30.794 10.840 27.661 1.00 47.25 198 PRO A N 1
ATOM 1460 C CA . PRO A 1 198 ? -31.742 10.502 28.714 1.00 47.25 198 PRO A CA 1
ATOM 1461 C C . PRO A 1 198 ? -32.218 11.788 29.399 1.00 47.25 198 PRO A C 1
ATOM 1463 O O . PRO A 1 198 ? -31.735 12.161 30.464 1.00 47.25 198 PRO A O 1
ATOM 1466 N N . ALA A 1 199 ? -33.170 12.486 28.780 1.00 42.88 199 ALA A N 1
ATOM 1467 C CA . ALA A 1 199 ? -33.949 13.494 29.484 1.00 42.88 199 ALA A CA 1
ATOM 1468 C C . ALA A 1 199 ? -34.885 12.764 30.459 1.00 42.88 199 ALA A C 1
ATOM 1470 O O . ALA A 1 199 ? -35.718 11.948 30.058 1.00 42.88 199 ALA A O 1
ATOM 1471 N N . GLY A 1 200 ? -34.665 12.995 31.752 1.00 48.78 200 GLY A N 1
ATOM 1472 C CA . GLY A 1 200 ? -35.324 12.289 32.839 1.00 48.78 200 GLY A CA 1
ATOM 1473 C C . GLY A 1 200 ? -36.848 12.310 32.740 1.00 48.78 200 GLY A C 1
ATOM 1474 O O . GLY A 1 200 ? -37.473 13.361 32.662 1.00 48.78 200 GLY A O 1
ATOM 1475 N N . SER A 1 201 ? -37.455 11.131 32.824 1.00 36.38 201 SER A N 1
ATOM 1476 C CA . SER A 1 201 ? -38.776 10.985 33.426 1.00 36.38 201 SER A CA 1
ATOM 1477 C C . SER A 1 201 ? -38.917 9.583 34.008 1.00 36.38 201 SER A C 1
ATOM 1479 O O . SER A 1 201 ? -38.760 8.550 33.358 1.00 36.38 201 SER A O 1
ATOM 1481 N N . SER A 1 202 ? -39.164 9.564 35.305 1.00 47.38 202 SER A N 1
ATOM 1482 C CA . SER A 1 202 ? -39.560 8.415 36.092 1.00 47.38 202 SER A CA 1
ATOM 1483 C C . SER A 1 202 ? -40.977 7.984 35.701 1.00 47.38 202 SER A C 1
ATOM 1485 O O . SER A 1 202 ? -41.957 8.538 36.194 1.00 47.38 202 SER A O 1
ATOM 1487 N N . ARG A 1 203 ? -41.141 6.953 34.858 1.00 40.84 203 ARG A N 1
ATOM 1488 C CA . ARG A 1 203 ? -42.414 6.209 34.825 1.00 40.84 203 ARG A CA 1
ATOM 1489 C C . ARG A 1 203 ? -42.286 4.798 34.243 1.00 40.84 203 ARG A C 1
ATOM 1491 O O . ARG A 1 203 ? -41.985 4.608 33.075 1.00 40.84 203 ARG A O 1
ATOM 1498 N N . ALA A 1 204 ? -42.579 3.835 35.117 1.00 38.25 204 ALA A N 1
ATOM 1499 C CA . ALA A 1 204 ? -43.140 2.505 34.878 1.00 38.25 204 ALA A CA 1
ATOM 1500 C C . ALA A 1 204 ? -42.567 1.642 33.733 1.00 38.25 204 ALA A C 1
ATOM 1502 O O . ALA A 1 204 ? -42.896 1.787 32.557 1.00 38.25 204 ALA A O 1
ATOM 1503 N N . LYS A 1 205 ? -41.841 0.595 34.143 1.00 44.28 205 LYS A N 1
ATOM 1504 C CA . LYS A 1 205 ? -41.586 -0.611 33.350 1.00 44.28 205 LYS A CA 1
ATOM 1505 C C . LYS A 1 205 ? -42.914 -1.201 32.845 1.00 44.28 205 LYS A C 1
ATOM 1507 O O . LYS A 1 205 ? -43.696 -1.727 33.632 1.00 44.28 205 LYS A O 1
ATOM 1512 N N . ARG A 1 206 ? -43.129 -1.189 31.529 1.00 38.00 206 ARG A N 1
ATOM 1513 C CA . ARG A 1 206 ? -44.013 -2.131 30.824 1.00 38.00 206 ARG A CA 1
ATOM 1514 C C . ARG A 1 206 ? -43.150 -2.960 29.869 1.00 38.00 206 ARG A C 1
ATOM 1516 O O . ARG A 1 206 ? -42.375 -2.366 29.120 1.00 38.00 206 ARG A O 1
ATOM 1523 N N . PRO A 1 207 ? -43.256 -4.299 29.855 1.00 42.53 207 PRO A N 1
ATOM 1524 C CA . PRO A 1 207 ? -42.549 -5.111 28.880 1.00 42.53 207 PRO A CA 1
ATOM 1525 C C . PRO A 1 207 ? -43.318 -5.023 27.559 1.00 42.53 207 PRO A C 1
ATOM 1527 O O . PRO A 1 207 ? -44.284 -5.751 27.338 1.00 42.53 207 PRO A O 1
ATOM 1530 N N . SER A 1 208 ? -42.946 -4.090 26.681 1.00 36.94 208 SER A N 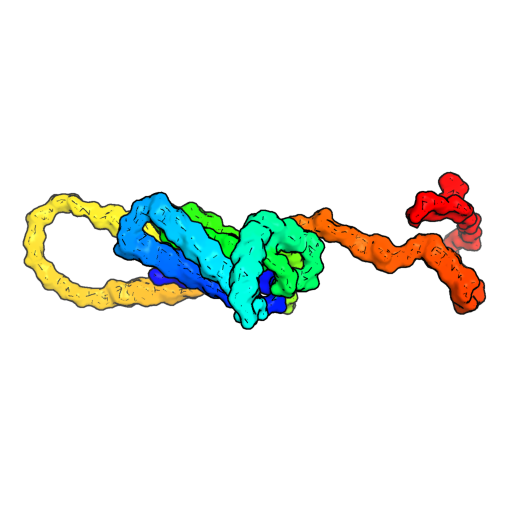1
ATOM 1531 C CA . SER A 1 208 ? -43.495 -4.070 25.328 1.00 36.94 208 SER A CA 1
ATOM 1532 C C . SER A 1 208 ? -42.751 -5.085 24.459 1.00 36.94 208 SER A C 1
ATOM 1534 O O . SER A 1 208 ? -41.525 -5.114 24.357 1.00 36.94 208 SER A O 1
ATOM 1536 N N . ARG A 1 209 ? -43.558 -5.986 23.897 1.00 39.59 209 ARG A N 1
ATOM 1537 C CA . ARG A 1 209 ? -43.257 -7.004 22.889 1.00 39.59 209 ARG A CA 1
ATOM 1538 C C . ARG A 1 209 ? -42.065 -6.659 21.990 1.00 39.59 209 ARG A C 1
ATOM 1540 O O . ARG A 1 209 ? -42.033 -5.613 21.347 1.00 39.59 209 ARG A O 1
ATOM 1547 N N . ARG A 1 210 ? -41.147 -7.624 21.868 1.00 40.41 210 ARG A N 1
ATOM 1548 C CA . ARG A 1 210 ? -40.115 -7.691 20.825 1.00 40.41 210 ARG A CA 1
ATOM 1549 C C . ARG A 1 210 ? -40.774 -7.522 19.451 1.00 40.41 210 ARG A C 1
ATOM 1551 O O . ARG A 1 210 ? -41.386 -8.450 18.935 1.00 40.41 210 ARG A O 1
ATOM 1558 N N . SER A 1 211 ? -40.675 -6.322 18.888 1.00 36.72 211 SER A N 1
ATOM 1559 C CA . SER A 1 211 ? -41.100 -6.032 17.522 1.00 36.72 211 SER A CA 1
ATOM 1560 C C . SER A 1 211 ? -40.056 -6.589 16.539 1.00 36.72 211 SER A C 1
ATOM 1562 O O . SER A 1 211 ? -38.880 -6.232 16.657 1.00 36.72 211 SER A O 1
ATOM 1564 N N . PRO A 1 212 ? -40.440 -7.426 15.555 1.00 37.62 212 PRO A N 1
ATOM 1565 C CA . PRO A 1 212 ? -39.530 -7.983 14.544 1.00 37.62 212 PRO A CA 1
ATOM 1566 C C . PRO A 1 212 ? -39.040 -6.935 13.520 1.00 37.62 212 PRO A C 1
ATOM 1568 O O . PRO A 1 212 ? -38.249 -7.237 12.630 1.00 37.62 212 PRO A O 1
ATOM 1571 N N . VAL A 1 213 ? -39.457 -5.673 13.665 1.00 41.50 213 VAL A N 1
ATOM 1572 C CA . VAL A 1 213 ? -39.187 -4.567 12.730 1.00 41.50 213 VAL A CA 1
ATOM 1573 C C . VAL A 1 213 ? -37.746 -4.024 12.824 1.00 41.50 213 VAL A C 1
ATOM 1575 O O . VAL A 1 213 ? -37.314 -3.254 11.966 1.00 41.50 213 VAL A O 1
ATOM 1578 N N . SER A 1 214 ? -36.961 -4.424 13.832 1.00 40.44 214 SER A N 1
ATOM 1579 C CA . SER A 1 214 ? -35.567 -3.967 13.990 1.00 40.44 214 SER A CA 1
ATOM 1580 C C . SER A 1 214 ? -34.534 -4.833 13.255 1.00 40.44 214 SER A C 1
ATOM 1582 O O . SER A 1 214 ? -33.430 -4.359 12.977 1.00 40.44 214 SER A O 1
ATOM 1584 N N . LEU A 1 215 ? -34.892 -6.072 12.899 1.00 40.94 215 LEU A N 1
ATOM 1585 C CA . LEU A 1 215 ? -34.045 -6.997 12.137 1.00 40.94 215 LEU A CA 1
ATOM 1586 C C . LEU A 1 215 ? -34.225 -6.803 10.625 1.00 40.94 215 LEU A C 1
ATOM 1588 O O . LEU A 1 215 ? -33.237 -6.788 9.890 1.00 40.94 215 LEU A O 1
ATOM 1592 N N . SER A 1 216 ? -35.454 -6.521 10.175 1.00 39.16 216 SER A N 1
ATOM 1593 C CA . SER A 1 216 ? -35.745 -6.214 8.770 1.00 39.16 216 SER A CA 1
ATOM 1594 C C . SER A 1 216 ? -35.104 -4.904 8.306 1.00 39.16 216 SER A C 1
ATOM 1596 O O . SER A 1 216 ? -34.536 -4.867 7.223 1.00 39.16 216 SER A O 1
ATOM 1598 N N . ARG A 1 217 ? -35.056 -3.849 9.135 1.00 42.75 217 ARG A N 1
ATOM 1599 C CA . ARG A 1 217 ? -34.349 -2.600 8.768 1.00 42.75 217 ARG A CA 1
ATOM 1600 C C . ARG A 1 217 ? -32.834 -2.763 8.668 1.00 42.75 217 ARG A C 1
ATOM 1602 O O . ARG A 1 217 ? -32.211 -2.079 7.865 1.00 42.75 217 ARG A O 1
ATOM 1609 N N . ARG A 1 218 ? -32.235 -3.670 9.445 1.00 43.00 218 ARG A N 1
ATOM 1610 C CA . ARG A 1 218 ? -30.787 -3.935 9.390 1.00 43.00 218 ARG A CA 1
ATOM 1611 C C . ARG A 1 218 ? -30.408 -4.720 8.135 1.00 43.00 218 ARG A C 1
ATOM 1613 O O . ARG A 1 218 ? -29.425 -4.357 7.499 1.00 43.00 218 ARG A O 1
ATOM 1620 N N . LEU A 1 219 ? -31.226 -5.695 7.733 1.00 40.41 219 LEU A N 1
ATOM 1621 C CA . LEU A 1 219 ? -31.040 -6.455 6.489 1.00 40.41 219 LEU A CA 1
ATOM 1622 C C . LEU A 1 219 ? -31.365 -5.630 5.232 1.00 40.41 219 LEU A C 1
ATOM 1624 O O . LEU A 1 219 ? -30.609 -5.671 4.262 1.00 40.41 219 LEU A O 1
ATOM 1628 N N . VAL A 1 220 ? -32.415 -4.801 5.275 1.00 41.31 220 VAL A N 1
ATOM 1629 C CA . VAL A 1 220 ? -32.752 -3.868 4.185 1.00 41.31 220 VAL A CA 1
ATOM 1630 C C . VAL A 1 220 ? -31.670 -2.796 4.028 1.00 41.31 220 VAL A C 1
ATOM 1632 O O . VAL A 1 220 ? -31.322 -2.478 2.901 1.00 41.31 220 VAL A O 1
ATOM 1635 N N . SER A 1 221 ? -31.051 -2.318 5.118 1.00 45.03 221 SER A N 1
ATOM 1636 C CA . SER A 1 221 ? -29.977 -1.311 5.041 1.00 45.03 221 SER A CA 1
ATOM 1637 C C . SER A 1 221 ? -28.677 -1.814 4.397 1.00 45.03 221 SER A C 1
ATOM 1639 O O . SER A 1 221 ? -27.940 -1.032 3.802 1.00 45.03 221 SER A O 1
ATOM 1641 N N . SER A 1 222 ? -28.379 -3.115 4.497 1.00 42.81 222 SER A N 1
ATOM 1642 C CA . SER A 1 222 ? -27.197 -3.721 3.871 1.00 42.81 222 SER A CA 1
ATOM 1643 C C . SER A 1 222 ? -27.420 -4.059 2.396 1.00 42.81 222 SER A C 1
ATOM 1645 O O . SER A 1 222 ? -26.509 -3.867 1.597 1.00 42.81 222 SER A O 1
ATOM 1647 N N . VAL A 1 223 ? -28.630 -4.486 2.018 1.00 41.91 223 VAL A N 1
ATOM 1648 C CA . VAL A 1 223 ? -28.995 -4.722 0.609 1.00 41.91 223 VAL A CA 1
ATOM 1649 C C . VAL A 1 223 ? -29.173 -3.394 -0.134 1.00 41.91 223 VAL A C 1
ATOM 1651 O O . VAL A 1 223 ? -28.699 -3.251 -1.258 1.00 41.91 223 VAL A O 1
ATOM 1654 N N . SER A 1 224 ? -29.752 -2.377 0.514 1.00 46.88 224 SER A N 1
ATOM 1655 C CA . SER A 1 224 ? -29.889 -1.040 -0.068 1.00 46.88 224 SER A CA 1
ATOM 1656 C C . SER A 1 224 ? -28.543 -0.340 -0.242 1.00 46.88 224 SER A C 1
ATOM 1658 O O . SER A 1 224 ? -28.376 0.395 -1.202 1.00 46.88 224 SER A O 1
ATOM 1660 N N . ALA A 1 225 ? -27.566 -0.566 0.642 1.00 45.91 225 ALA A N 1
ATOM 1661 C CA . ALA A 1 225 ? -26.235 0.028 0.505 1.00 45.91 225 ALA A CA 1
ATOM 1662 C C . ALA A 1 225 ? -25.472 -0.527 -0.709 1.00 45.91 225 ALA A C 1
ATOM 1664 O O . ALA A 1 225 ? -24.836 0.238 -1.427 1.00 45.91 225 ALA A O 1
ATOM 1665 N N . VAL A 1 226 ? -25.573 -1.835 -0.967 1.00 47.88 226 VAL A N 1
ATOM 1666 C CA . VAL A 1 226 ? -24.967 -2.471 -2.149 1.00 47.88 226 VAL A CA 1
ATOM 1667 C C . VAL A 1 226 ? -25.695 -2.053 -3.430 1.00 47.88 226 VAL A C 1
ATOM 1669 O O . VAL A 1 226 ? -25.045 -1.742 -4.422 1.00 47.88 226 VAL A O 1
ATOM 1672 N N . ALA A 1 227 ? -27.028 -1.965 -3.402 1.00 45.72 227 ALA A N 1
ATOM 1673 C CA . ALA A 1 227 ? -27.818 -1.514 -4.548 1.00 45.72 227 ALA A CA 1
ATOM 1674 C C . ALA A 1 227 ? -27.585 -0.029 -4.880 1.00 45.72 227 ALA A C 1
ATOM 1676 O O . ALA A 1 227 ? -27.416 0.319 -6.043 1.00 45.72 227 ALA A O 1
ATOM 1677 N N . VAL A 1 228 ? -27.511 0.847 -3.872 1.00 51.62 228 VAL A N 1
ATOM 1678 C CA . VAL A 1 228 ? -27.181 2.271 -4.057 1.00 51.62 228 VAL A CA 1
ATOM 1679 C C . VAL A 1 228 ? -25.761 2.434 -4.588 1.00 51.62 228 VAL A C 1
ATOM 1681 O O . VAL A 1 228 ? -25.540 3.267 -5.459 1.00 51.62 228 VAL A O 1
ATOM 1684 N N . LEU A 1 229 ? -24.813 1.614 -4.122 1.00 48.38 229 LEU A N 1
ATOM 1685 C CA . LEU A 1 229 ? -23.452 1.608 -4.649 1.00 48.38 229 LEU A CA 1
ATOM 1686 C C . LEU A 1 229 ? -23.427 1.172 -6.121 1.00 48.38 229 LEU A C 1
ATOM 1688 O O . LEU A 1 229 ? -22.822 1.857 -6.935 1.00 48.38 229 LEU A O 1
ATOM 1692 N N . ALA A 1 230 ? -24.140 0.103 -6.483 1.00 49.97 230 ALA A N 1
ATOM 1693 C CA . ALA A 1 230 ? -24.244 -0.362 -7.868 1.00 49.97 230 ALA A CA 1
ATOM 1694 C C . ALA A 1 230 ? -24.896 0.681 -8.796 1.00 49.97 230 ALA A C 1
ATOM 1696 O O . ALA A 1 230 ? -24.405 0.926 -9.896 1.00 49.97 230 ALA A O 1
ATOM 1697 N N . ILE A 1 231 ? -25.961 1.345 -8.337 1.00 52.50 231 ILE A N 1
ATOM 1698 C CA . ILE A 1 231 ? -26.633 2.414 -9.090 1.00 52.50 231 ILE A CA 1
ATOM 1699 C C . ILE A 1 231 ? -25.718 3.629 -9.232 1.00 52.50 231 ILE A C 1
ATOM 1701 O O . ILE A 1 231 ? -25.626 4.202 -10.312 1.00 52.50 231 ILE A O 1
ATOM 1705 N N . ALA A 1 232 ? -25.009 4.015 -8.174 1.00 49.94 232 ALA A N 1
ATOM 1706 C CA . ALA A 1 232 ? -24.106 5.152 -8.228 1.00 49.94 232 ALA A CA 1
ATOM 1707 C C . ALA A 1 232 ? -22.895 4.896 -9.139 1.00 49.94 232 ALA A C 1
ATOM 1709 O O . ALA A 1 232 ? -22.501 5.790 -9.882 1.00 49.94 232 ALA A O 1
ATOM 1710 N N . ILE A 1 233 ? -22.366 3.666 -9.153 1.00 53.09 233 ILE A N 1
ATOM 1711 C CA . ILE A 1 233 ? -21.365 3.228 -10.137 1.00 53.09 233 ILE A CA 1
ATOM 1712 C C . ILE A 1 233 ? -21.923 3.385 -11.559 1.00 53.09 233 ILE A C 1
ATOM 1714 O O . ILE A 1 233 ? -21.264 3.982 -12.406 1.00 53.09 233 ILE A O 1
ATOM 1718 N N . GLY A 1 234 ? -23.152 2.918 -11.812 1.00 51.16 234 GLY A N 1
ATOM 1719 C CA . GLY A 1 234 ? -23.797 3.027 -13.125 1.00 51.16 234 GLY A CA 1
ATOM 1720 C C . GLY A 1 234 ? -24.041 4.471 -13.581 1.00 51.16 234 GLY A C 1
ATOM 1721 O O . GLY A 1 234 ? -23.744 4.815 -14.723 1.00 51.16 234 GLY A O 1
ATOM 1722 N N . VAL A 1 235 ? -24.528 5.338 -12.689 1.00 54.53 235 VAL A N 1
ATOM 1723 C CA . VAL A 1 235 ? -24.807 6.756 -12.987 1.00 54.53 235 VAL A CA 1
ATOM 1724 C C . VAL A 1 235 ? -23.532 7.507 -13.327 1.00 54.53 235 VAL A C 1
ATOM 1726 O O . VAL A 1 235 ? -23.505 8.295 -14.271 1.00 54.53 235 VAL A O 1
ATOM 1729 N N . VAL A 1 236 ? -22.462 7.270 -12.575 1.00 49.56 236 VAL A N 1
ATOM 1730 C CA . VAL A 1 236 ? -21.230 8.006 -12.811 1.00 49.56 236 VAL A CA 1
ATOM 1731 C C . VAL A 1 236 ? -20.459 7.449 -14.008 1.00 49.56 236 VAL A C 1
ATOM 1733 O O . VAL A 1 236 ? -19.906 8.237 -14.770 1.00 49.56 236 VAL A O 1
ATOM 1736 N N . ALA A 1 237 ? -20.499 6.136 -14.259 1.00 50.12 237 ALA A N 1
ATOM 1737 C CA . ALA A 1 237 ? -20.003 5.571 -15.514 1.00 50.12 237 ALA A CA 1
ATOM 1738 C C . ALA A 1 237 ? -20.695 6.218 -16.730 1.00 50.12 237 ALA A C 1
ATOM 1740 O O . ALA A 1 237 ? -20.023 6.619 -17.678 1.00 50.12 237 ALA A O 1
ATOM 1741 N N . ALA A 1 238 ? -22.017 6.417 -16.669 1.00 52.47 238 ALA A N 1
ATOM 1742 C CA . ALA A 1 238 ? -22.764 7.121 -17.711 1.00 52.47 238 ALA A CA 1
ATOM 1743 C C . ALA A 1 238 ? -22.388 8.614 -17.817 1.00 52.47 238 ALA A C 1
ATOM 1745 O O . ALA A 1 238 ? -22.255 9.137 -18.921 1.00 52.47 238 ALA A O 1
ATOM 1746 N N . ALA A 1 239 ? -22.172 9.300 -16.691 1.00 48.47 239 ALA A N 1
ATOM 1747 C CA . ALA A 1 239 ? -21.786 10.713 -16.672 1.00 48.47 239 ALA A CA 1
ATOM 1748 C C . ALA A 1 239 ? -20.377 10.959 -17.242 1.00 48.47 239 ALA A C 1
ATOM 1750 O O . ALA A 1 239 ? -20.158 11.945 -17.942 1.00 48.47 239 ALA A O 1
ATOM 1751 N N . VAL A 1 240 ? -19.426 10.058 -16.987 1.00 51.34 240 VAL A N 1
ATOM 1752 C CA . VAL A 1 240 ? -18.068 10.130 -17.552 1.00 51.34 240 VAL A CA 1
ATOM 1753 C C . VAL A 1 240 ? -18.115 9.975 -19.071 1.00 51.34 240 VAL A C 1
ATOM 1755 O O . VAL A 1 240 ? -17.523 10.781 -19.786 1.00 51.34 240 VAL A O 1
ATOM 1758 N N . VAL A 1 241 ? -18.875 8.993 -19.567 1.00 54.66 241 VAL A N 1
ATOM 1759 C CA . VAL A 1 241 ? -19.084 8.791 -21.010 1.00 54.66 241 VAL A CA 1
ATOM 1760 C C . VAL A 1 241 ? -19.757 10.013 -21.649 1.00 54.66 241 VAL A C 1
ATOM 1762 O O . VAL A 1 241 ? -19.395 10.403 -22.754 1.00 54.66 241 VAL A O 1
ATOM 1765 N N . ALA A 1 242 ? -20.695 10.656 -20.947 1.00 54.19 242 ALA A N 1
ATOM 1766 C CA . ALA A 1 242 ? -21.439 11.801 -21.467 1.00 54.19 242 ALA A CA 1
ATOM 1767 C C . ALA A 1 242 ? -20.658 13.131 -21.458 1.00 54.19 242 ALA A C 1
ATOM 1769 O O . ALA A 1 242 ? -20.962 14.012 -22.258 1.00 54.19 242 ALA A O 1
ATOM 1770 N N . THR A 1 243 ? -19.690 13.313 -20.552 1.00 53.38 243 THR A N 1
ATOM 1771 C CA . THR A 1 243 ? -19.011 14.612 -20.340 1.00 53.38 243 THR A CA 1
ATOM 1772 C C . THR A 1 243 ? -17.685 14.768 -21.079 1.00 53.38 243 THR A C 1
ATOM 1774 O O . THR A 1 243 ? -17.190 15.888 -21.174 1.00 53.38 243 THR A O 1
ATOM 1777 N N . GLY A 1 244 ? -17.111 13.688 -21.625 1.00 44.16 244 GLY A N 1
ATOM 1778 C CA . GLY A 1 244 ? -15.953 13.768 -22.525 1.00 44.16 244 GLY A CA 1
ATOM 1779 C C . GLY A 1 244 ? -14.697 14.408 -21.915 1.00 44.16 244 GLY A C 1
ATOM 1780 O O . GLY A 1 244 ? -13.921 15.029 -22.637 1.00 44.16 244 GLY A O 1
ATOM 1781 N N . ILE A 1 245 ? -14.504 14.295 -20.594 1.00 47.97 245 ILE A N 1
ATOM 1782 C CA . ILE A 1 245 ? -13.346 14.871 -19.893 1.00 47.97 245 ILE A CA 1
ATOM 1783 C C . ILE A 1 245 ? -12.049 14.292 -20.498 1.00 47.97 245 ILE A C 1
ATOM 1785 O O . ILE A 1 245 ? -11.932 13.068 -20.582 1.00 47.97 245 ILE A O 1
ATOM 1789 N N . PRO A 1 246 ? -11.071 15.129 -20.911 1.00 45.12 246 PRO A N 1
ATOM 1790 C CA . PRO A 1 246 ? -9.821 14.656 -21.502 1.00 45.12 246 PRO A CA 1
ATOM 1791 C C . PRO A 1 246 ? -9.056 13.717 -20.551 1.00 45.12 246 PRO A C 1
ATOM 1793 O O . PRO A 1 246 ? -8.622 14.118 -19.470 1.00 45.12 246 PRO A O 1
ATOM 1796 N N . GLY A 1 247 ? -8.914 12.461 -20.983 1.00 49.38 247 GLY A N 1
ATOM 1797 C CA . GLY A 1 247 ? -8.402 11.304 -20.238 1.00 49.38 247 GLY A CA 1
ATOM 1798 C C . GLY A 1 247 ? -6.890 11.202 -20.127 1.00 49.38 247 GLY A C 1
ATOM 1799 O O . GLY A 1 247 ? -6.336 10.156 -20.438 1.00 49.38 247 GLY A O 1
ATOM 1800 N N . THR A 1 248 ? -6.196 12.262 -19.722 1.00 51.19 248 THR A N 1
ATOM 1801 C CA . THR A 1 248 ? -4.739 12.186 -19.540 1.00 51.19 248 THR A CA 1
ATOM 1802 C C . THR A 1 248 ? -4.364 12.555 -18.118 1.00 51.19 248 THR A C 1
ATOM 1804 O O . THR A 1 248 ? -4.096 13.713 -17.797 1.00 51.19 248 THR A O 1
ATOM 1807 N N . ARG A 1 249 ? -4.353 11.548 -17.242 1.00 57.38 249 ARG A N 1
ATOM 1808 C CA . ARG A 1 249 ? -3.730 11.651 -15.924 1.00 57.38 249 ARG A CA 1
ATOM 1809 C C . ARG A 1 249 ? -2.224 11.442 -16.069 1.00 57.38 249 ARG A C 1
ATOM 1811 O O . ARG A 1 249 ? -1.806 10.396 -16.554 1.00 57.38 249 ARG A O 1
ATOM 1818 N N . VAL A 1 250 ? -1.422 12.394 -15.593 1.00 55.19 250 VAL A N 1
ATOM 1819 C CA . VAL A 1 250 ? 0.038 12.236 -15.569 1.00 55.19 250 VAL A CA 1
ATOM 1820 C C . VAL A 1 250 ? 0.450 11.449 -14.322 1.00 55.19 250 VAL A C 1
ATOM 1822 O O . VAL A 1 250 ? 0.127 11.846 -13.201 1.00 55.19 250 VAL A O 1
ATOM 1825 N N . ALA A 1 251 ? 1.100 10.299 -14.502 1.00 63.88 251 ALA A N 1
ATOM 1826 C CA . ALA A 1 251 ? 1.644 9.514 -13.389 1.00 63.88 251 ALA A CA 1
ATOM 1827 C C . ALA A 1 251 ? 2.998 10.083 -12.940 1.00 63.88 251 ALA A C 1
ATOM 1829 O O . ALA A 1 251 ? 3.762 10.572 -13.764 1.00 63.88 251 ALA A O 1
ATOM 1830 N N . LEU A 1 252 ? 3.339 9.966 -11.650 1.00 63.81 252 LEU A N 1
ATOM 1831 C CA . LEU A 1 252 ? 4.577 10.543 -11.084 1.00 63.81 252 LEU A CA 1
ATOM 1832 C C . LEU A 1 252 ? 5.868 10.037 -11.754 1.00 63.81 252 LEU A C 1
ATOM 1834 O O . LEU A 1 252 ? 6.896 10.701 -11.680 1.00 63.81 252 LEU A O 1
ATOM 1838 N N . ARG A 1 253 ? 5.818 8.868 -12.406 1.00 59.66 253 ARG A N 1
ATOM 1839 C CA . ARG A 1 253 ? 6.938 8.292 -13.167 1.00 59.66 253 ARG A CA 1
ATOM 1840 C C . ARG A 1 253 ? 7.055 8.800 -14.607 1.00 59.66 253 ARG A C 1
ATOM 1842 O O . ARG A 1 253 ? 8.106 8.620 -15.204 1.00 59.66 253 ARG A O 1
ATOM 1849 N N . GLN A 1 254 ? 6.005 9.403 -15.176 1.00 57.72 254 GLN A N 1
ATOM 1850 C CA . GLN A 1 254 ? 5.989 9.761 -16.602 1.00 57.72 254 GLN A CA 1
ATOM 1851 C C . GLN A 1 254 ? 7.017 10.840 -16.961 1.00 57.72 254 GLN A C 1
ATOM 1853 O O . GLN A 1 254 ? 7.506 10.832 -18.084 1.00 57.72 254 GLN A O 1
ATOM 1858 N N . ASP A 1 255 ? 7.411 11.682 -16.002 1.00 56.47 255 ASP A N 1
ATOM 1859 C CA . ASP A 1 255 ? 8.473 12.684 -16.184 1.00 56.47 255 ASP A CA 1
ATOM 1860 C C . ASP A 1 255 ? 9.884 12.137 -15.882 1.00 56.47 255 ASP A C 1
ATOM 1862 O O . ASP A 1 255 ? 10.882 12.813 -16.125 1.00 56.47 255 ASP A O 1
ATOM 1866 N N . ILE A 1 256 ? 9.977 10.926 -15.317 1.00 55.06 256 ILE A N 1
ATOM 1867 C CA . ILE A 1 256 ? 11.238 10.272 -14.923 1.00 55.06 256 ILE A CA 1
ATOM 1868 C C . ILE A 1 256 ? 11.658 9.220 -15.956 1.00 55.06 256 ILE A C 1
ATOM 1870 O O . ILE A 1 256 ? 12.829 8.841 -16.002 1.00 55.06 256 ILE A O 1
ATOM 1874 N N . GLU A 1 257 ? 10.735 8.766 -16.807 1.00 48.06 257 GLU A N 1
ATOM 1875 C CA . GLU A 1 257 ? 11.057 7.894 -17.929 1.00 48.06 257 GLU A CA 1
ATOM 1876 C C . GLU A 1 257 ? 12.105 8.612 -18.809 1.00 48.06 257 GLU A C 1
ATOM 1878 O O . GLU A 1 257 ? 11.818 9.673 -19.375 1.00 48.06 257 GLU A O 1
ATOM 1883 N N . PRO A 1 258 ? 13.334 8.076 -18.956 1.00 48.06 258 PRO A N 1
ATOM 1884 C CA . PRO A 1 258 ? 14.210 8.535 -20.019 1.00 48.06 258 PRO A CA 1
ATOM 1885 C C . PRO A 1 258 ? 13.416 8.347 -21.303 1.00 48.06 258 PRO A C 1
ATOM 1887 O O . PRO A 1 258 ? 12.794 7.297 -21.474 1.00 48.06 258 PRO A O 1
ATOM 1890 N N . ALA A 1 259 ? 13.412 9.337 -22.188 1.00 45.25 259 ALA A N 1
ATOM 1891 C CA . ALA A 1 259 ? 12.846 9.199 -23.517 1.00 45.25 259 ALA A CA 1
ATOM 1892 C C . ALA A 1 259 ? 13.551 8.038 -24.249 1.00 45.25 259 ALA A C 1
ATOM 1894 O O . ALA A 1 259 ? 14.502 8.229 -24.997 1.00 45.25 259 ALA A O 1
ATOM 1895 N N . GLN A 1 260 ? 13.106 6.803 -24.015 1.00 43.34 260 GLN A N 1
ATOM 1896 C CA . GLN A 1 260 ? 13.611 5.585 -24.649 1.00 43.34 260 GLN A CA 1
ATOM 1897 C C . GLN A 1 260 ? 13.329 5.634 -26.156 1.00 43.34 260 GLN A C 1
ATOM 1899 O O . GLN A 1 260 ? 14.023 5.009 -26.950 1.00 43.34 260 GLN A O 1
ATOM 1904 N N . THR A 1 261 ? 12.381 6.472 -26.576 1.00 42.16 261 THR A N 1
ATOM 1905 C CA . THR A 1 261 ? 12.137 6.816 -27.975 1.00 42.16 261 THR A CA 1
ATOM 1906 C C . THR A 1 261 ? 13.271 7.620 -28.622 1.00 42.16 261 THR A C 1
ATOM 1908 O O . THR A 1 261 ? 13.378 7.593 -29.842 1.00 42.16 261 THR A O 1
ATOM 1911 N N . LEU A 1 262 ? 14.150 8.281 -27.853 1.00 45.50 262 LEU A N 1
ATOM 1912 C CA . LEU A 1 262 ? 15.369 8.914 -28.382 1.00 45.50 262 LEU A CA 1
ATOM 1913 C C . LEU A 1 262 ? 16.557 7.939 -28.462 1.00 45.50 262 LEU A C 1
ATOM 1915 O O . LEU A 1 262 ? 17.449 8.154 -29.274 1.00 45.50 262 LEU A O 1
ATOM 1919 N N . ALA A 1 263 ? 16.569 6.862 -27.667 1.00 50.59 263 ALA A N 1
ATOM 1920 C CA . ALA A 1 263 ? 17.666 5.886 -27.655 1.00 50.59 263 ALA A CA 1
ATOM 1921 C C . ALA A 1 263 ? 17.509 4.757 -28.692 1.00 50.59 263 ALA A C 1
ATOM 1923 O O . ALA A 1 263 ? 18.501 4.142 -29.078 1.00 50.59 263 ALA A O 1
ATOM 1924 N N . VAL A 1 264 ? 16.281 4.476 -29.146 1.00 53.06 264 VAL A N 1
ATOM 1925 C CA . VAL A 1 264 ? 16.009 3.436 -30.162 1.00 53.06 264 VAL A CA 1
ATOM 1926 C C . VAL A 1 264 ? 16.055 3.991 -31.590 1.00 53.06 264 VAL A C 1
ATOM 1928 O O . VAL A 1 264 ? 16.217 3.226 -32.539 1.00 53.06 264 VAL A O 1
ATOM 1931 N N . ALA A 1 265 ? 15.969 5.311 -31.771 1.00 58.84 265 ALA A N 1
ATOM 1932 C CA . ALA A 1 265 ? 16.226 5.910 -33.072 1.00 58.84 265 ALA A CA 1
ATOM 1933 C C . ALA A 1 265 ? 17.736 5.803 -33.373 1.00 58.84 265 ALA A C 1
ATOM 1935 O O . ALA A 1 265 ? 18.538 6.364 -32.621 1.00 58.84 265 ALA A O 1
ATOM 1936 N N . PRO A 1 266 ? 18.162 5.079 -34.426 1.00 67.50 266 PRO A N 1
ATOM 1937 C CA . PRO A 1 266 ? 19.568 5.053 -34.806 1.00 67.50 266 PRO A CA 1
ATOM 1938 C C . PRO A 1 266 ? 20.047 6.488 -35.036 1.00 67.50 266 PRO A C 1
ATOM 1940 O O . PRO A 1 266 ? 19.360 7.280 -35.684 1.00 67.50 266 PRO A O 1
ATOM 1943 N N . SER A 1 267 ? 21.214 6.831 -34.474 1.00 79.00 267 SER A N 1
ATOM 1944 C CA . SER A 1 267 ? 21.748 8.190 -34.604 1.00 79.00 267 SER A CA 1
ATOM 1945 C C . SER A 1 267 ? 21.826 8.585 -36.086 1.00 79.00 267 SER A C 1
ATOM 1947 O O . SER A 1 267 ? 22.120 7.718 -36.921 1.00 79.00 267 SER A O 1
ATOM 1949 N N . PRO A 1 268 ? 21.614 9.864 -36.449 1.00 81.12 268 PRO A N 1
ATOM 1950 C CA . PRO A 1 268 ? 21.719 10.293 -37.843 1.00 81.12 268 PRO A CA 1
ATOM 1951 C C . PRO A 1 268 ? 23.070 9.924 -38.469 1.00 81.12 268 PRO A C 1
ATOM 1953 O O . PRO A 1 268 ? 23.137 9.582 -39.648 1.00 81.12 268 PRO A O 1
ATOM 1956 N N . LEU A 1 269 ? 24.140 9.903 -37.668 1.00 83.19 269 LEU A N 1
ATOM 1957 C CA . LEU A 1 269 ? 25.458 9.443 -38.096 1.00 83.19 269 LEU A CA 1
ATOM 1958 C C . LEU A 1 269 ? 25.520 7.926 -38.342 1.00 83.19 269 LEU A C 1
ATOM 1960 O O . LEU A 1 269 ? 26.186 7.489 -39.281 1.00 83.19 269 LEU A O 1
ATOM 1964 N N . SER A 1 270 ? 24.843 7.117 -37.522 1.00 85.25 270 SER A N 1
ATOM 1965 C CA . SER A 1 270 ? 24.729 5.667 -37.731 1.00 85.25 270 SER A CA 1
ATOM 1966 C C . SER A 1 270 ? 23.974 5.360 -39.022 1.00 85.25 270 SER A C 1
ATOM 1968 O O . SER A 1 270 ? 24.472 4.578 -39.825 1.00 85.25 270 SER A O 1
ATOM 1970 N N . LEU A 1 271 ? 22.843 6.036 -39.261 1.00 82.75 271 LEU A N 1
ATOM 1971 C CA . LEU A 1 271 ? 22.082 5.926 -40.510 1.00 82.75 271 LEU A CA 1
ATOM 1972 C C . LEU A 1 271 ? 22.908 6.369 -41.724 1.00 82.75 271 LEU A C 1
ATOM 1974 O O . LEU A 1 271 ? 22.905 5.700 -42.757 1.00 82.75 271 LEU A O 1
ATOM 1978 N N . TYR A 1 272 ? 23.657 7.470 -41.593 1.00 85.06 272 TYR A N 1
ATOM 1979 C CA . TYR A 1 272 ? 24.565 7.931 -42.640 1.00 85.06 272 TYR A CA 1
ATOM 1980 C C . TYR A 1 272 ? 25.640 6.887 -42.948 1.00 85.06 272 TYR A C 1
ATOM 1982 O O . TYR A 1 272 ? 25.875 6.601 -44.108 1.00 85.06 272 TYR A O 1
ATOM 1990 N N . ARG A 1 273 ? 26.274 6.269 -41.944 1.00 87.00 273 ARG A N 1
ATOM 1991 C CA . ARG A 1 273 ? 27.286 5.222 -42.176 1.00 87.00 273 ARG A CA 1
ATOM 1992 C C . ARG A 1 273 ? 26.686 3.949 -42.764 1.00 87.00 273 ARG A C 1
ATOM 1994 O O . ARG A 1 273 ? 27.295 3.345 -43.642 1.00 87.00 273 ARG A O 1
ATOM 2001 N N . GLU A 1 274 ? 25.505 3.552 -42.301 1.00 85.50 274 GLU A N 1
ATOM 2002 C CA . GLU A 1 274 ? 24.800 2.372 -42.798 1.00 85.50 274 GLU A CA 1
ATOM 2003 C C . GLU A 1 274 ? 24.456 2.498 -44.287 1.00 85.50 274 GLU A C 1
ATOM 2005 O O . GLU A 1 274 ? 24.592 1.518 -45.019 1.00 85.50 274 GLU A O 1
ATOM 2010 N N . SER A 1 275 ? 24.114 3.700 -44.766 1.00 82.00 275 SER A N 1
ATOM 2011 C CA . SER A 1 275 ? 23.819 3.923 -46.187 1.00 82.00 275 SER A CA 1
ATOM 2012 C C . SER A 1 275 ? 25.018 3.674 -47.119 1.00 82.00 275 SER A C 1
ATOM 2014 O O . SER A 1 275 ? 24.803 3.351 -48.284 1.00 82.00 275 SER A O 1
ATOM 2016 N N . PHE A 1 276 ? 26.263 3.742 -46.620 1.00 83.00 276 PHE A N 1
ATOM 2017 C CA . PHE A 1 276 ? 27.471 3.381 -47.386 1.00 83.00 276 PHE A CA 1
ATOM 2018 C C . PHE A 1 276 ? 27.868 1.910 -47.257 1.00 83.00 276 PHE A C 1
ATOM 2020 O O . PHE A 1 276 ? 28.561 1.387 -48.127 1.00 83.00 276 PHE A O 1
ATOM 2027 N N . VAL A 1 277 ? 27.481 1.247 -46.166 1.00 86.50 277 VAL A N 1
ATOM 2028 C CA . VAL A 1 277 ? 27.833 -0.160 -45.912 1.00 86.50 277 VAL A CA 1
ATOM 2029 C C . VAL A 1 277 ? 26.820 -1.100 -46.562 1.00 86.50 277 VAL A C 1
ATOM 2031 O O . VAL A 1 277 ? 27.186 -2.150 -47.089 1.00 86.50 277 VAL A O 1
ATOM 2034 N N . ASN A 1 278 ? 25.541 -0.732 -46.542 1.00 82.38 278 ASN A N 1
ATOM 2035 C CA . ASN A 1 278 ? 24.474 -1.530 -47.119 1.00 82.38 278 ASN A CA 1
ATOM 2036 C C . ASN A 1 278 ? 24.381 -1.280 -48.632 1.00 82.38 278 ASN A C 1
ATOM 2038 O O . ASN A 1 278 ? 23.919 -0.232 -49.082 1.00 82.38 278 ASN A O 1
ATOM 2042 N N . SER A 1 279 ? 24.777 -2.276 -49.425 1.00 76.50 279 SER A N 1
ATOM 2043 C CA . SER A 1 279 ? 24.797 -2.203 -50.891 1.00 76.50 279 SER A CA 1
ATOM 2044 C C . SER A 1 279 ? 23.425 -1.935 -51.522 1.00 76.50 279 SER A C 1
ATOM 2046 O O . SER A 1 279 ? 23.363 -1.333 -52.592 1.00 76.50 279 SER A O 1
ATOM 2048 N N . GLN A 1 280 ? 22.328 -2.327 -50.865 1.00 78.06 280 GLN A N 1
ATOM 2049 C CA . GLN A 1 280 ? 20.968 -2.055 -51.341 1.00 78.06 280 GLN A CA 1
ATOM 2050 C C . GLN A 1 280 ? 20.562 -0.596 -51.115 1.00 78.06 280 GLN A C 1
ATOM 2052 O O . GLN A 1 280 ? 19.915 -0.007 -51.977 1.00 78.06 280 GLN A O 1
ATOM 2057 N N . LEU A 1 281 ? 20.952 -0.006 -49.980 1.00 77.75 281 LEU A N 1
ATOM 2058 C CA . LEU A 1 281 ? 20.709 1.412 -49.690 1.00 77.75 281 LEU A CA 1
ATOM 2059 C C . LEU A 1 281 ? 21.609 2.310 -50.542 1.00 77.75 281 LEU A C 1
ATOM 2061 O O . LEU A 1 281 ? 21.145 3.324 -51.056 1.00 77.75 281 LEU A O 1
ATOM 2065 N N . PHE A 1 282 ? 22.861 1.899 -50.749 1.00 78.56 282 PHE A N 1
ATOM 2066 C CA . PHE A 1 282 ? 23.825 2.626 -51.569 1.00 78.56 282 PHE A CA 1
ATOM 2067 C C . PHE A 1 282 ? 23.420 2.683 -53.049 1.00 78.56 282 PHE A C 1
ATOM 2069 O O . PHE A 1 282 ? 23.544 3.722 -53.691 1.00 78.56 282 PHE A O 1
ATOM 2076 N N . ALA A 1 283 ? 22.922 1.570 -53.597 1.00 80.94 283 ALA A N 1
ATOM 2077 C CA . ALA A 1 283 ? 22.469 1.491 -54.988 1.00 80.94 283 ALA A CA 1
ATOM 2078 C C . ALA A 1 283 ? 20.989 1.885 -55.178 1.00 80.94 283 ALA A C 1
ATOM 2080 O O . ALA A 1 283 ? 20.489 1.892 -56.305 1.00 80.94 283 ALA A O 1
ATOM 2081 N N . GLY A 1 284 ? 20.274 2.175 -54.089 1.00 79.62 284 GLY A N 1
ATOM 2082 C CA . GLY A 1 284 ? 18.852 2.494 -54.095 1.00 79.62 284 GLY A CA 1
ATOM 2083 C C . GLY A 1 284 ? 18.554 3.919 -54.562 1.00 79.62 284 GLY A C 1
ATOM 2084 O O . GLY A 1 284 ? 19.378 4.829 -54.483 1.00 79.62 284 GLY A O 1
ATOM 2085 N N . THR A 1 285 ? 17.333 4.146 -55.044 1.00 81.06 285 THR A N 1
ATOM 2086 C CA . THR A 1 285 ? 16.871 5.493 -55.394 1.00 81.06 285 THR A CA 1
ATOM 2087 C C . THR A 1 285 ? 16.670 6.327 -54.126 1.00 81.06 285 THR A C 1
ATOM 2089 O O . THR A 1 285 ? 15.703 6.125 -53.398 1.00 81.06 285 THR A O 1
ATOM 2092 N N . ALA A 1 286 ? 17.564 7.289 -53.876 1.00 76.12 286 ALA A N 1
ATOM 2093 C CA . ALA A 1 286 ? 17.522 8.136 -52.678 1.00 76.12 286 ALA A CA 1
ATOM 2094 C C . ALA A 1 286 ? 16.352 9.138 -52.661 1.00 76.12 286 ALA A C 1
ATOM 2096 O O . ALA A 1 286 ? 15.872 9.520 -51.597 1.00 76.12 286 ALA A O 1
ATOM 2097 N N . LEU A 1 287 ? 15.885 9.581 -53.834 1.00 80.56 287 LEU A N 1
ATOM 2098 C CA . LEU A 1 287 ? 14.788 10.537 -53.952 1.00 80.56 287 LEU A CA 1
ATOM 2099 C C . LEU A 1 287 ? 13.987 10.263 -55.224 1.00 80.56 287 LEU A C 1
ATOM 2101 O O . LEU A 1 287 ? 14.522 10.316 -56.328 1.00 80.56 287 LEU A O 1
ATOM 2105 N N . THR A 1 288 ? 12.691 9.994 -55.062 1.00 84.00 288 THR A N 1
ATOM 2106 C CA . THR A 1 288 ? 11.727 9.943 -56.168 1.00 84.00 288 THR A CA 1
ATOM 2107 C C . THR A 1 288 ? 10.797 11.135 -56.034 1.00 84.00 288 THR A C 1
ATOM 2109 O O . THR A 1 288 ? 10.205 11.346 -54.979 1.00 84.00 288 THR A O 1
ATOM 2112 N N . TYR A 1 289 ? 10.662 11.920 -57.098 1.00 81.81 289 TYR A N 1
ATOM 2113 C CA . TYR A 1 289 ? 9.805 13.097 -57.111 1.00 81.81 289 TYR A CA 1
ATOM 2114 C C . TYR A 1 289 ? 8.783 12.996 -58.234 1.00 81.81 289 TYR A C 1
ATOM 2116 O O . TYR A 1 289 ? 9.132 12.719 -59.381 1.00 81.81 289 TYR A O 1
ATOM 2124 N N . SER A 1 290 ? 7.521 13.248 -57.898 1.00 79.69 290 SER A N 1
ATOM 2125 C CA . SER A 1 290 ? 6.434 13.374 -58.862 1.00 79.69 290 SER A CA 1
ATOM 2126 C C . SER A 1 290 ? 5.808 14.757 -58.712 1.00 79.69 290 SER A C 1
ATOM 2128 O O . SER A 1 290 ? 5.477 15.186 -57.609 1.00 79.69 290 SER A O 1
ATOM 2130 N N . ALA A 1 291 ? 5.697 15.478 -59.826 1.00 74.94 291 ALA A N 1
ATOM 2131 C CA . ALA A 1 291 ? 5.076 16.794 -59.856 1.00 74.94 291 ALA A CA 1
ATOM 2132 C C . ALA A 1 291 ? 3.603 16.670 -60.257 1.00 74.94 291 ALA A C 1
ATOM 2134 O O . ALA A 1 291 ? 3.276 16.028 -61.257 1.00 74.94 291 ALA A O 1
ATOM 2135 N N . THR A 1 292 ? 2.726 17.338 -59.515 1.00 74.56 292 THR A N 1
ATOM 2136 C CA . THR A 1 292 ? 1.316 17.516 -59.884 1.00 74.56 292 THR A CA 1
ATOM 2137 C C . THR A 1 292 ? 1.201 18.483 -61.075 1.00 74.56 292 THR A C 1
ATOM 2139 O O . THR A 1 292 ? 1.983 19.439 -61.148 1.00 74.56 292 THR A O 1
ATOM 2142 N N . PRO A 1 293 ? 0.249 18.297 -62.014 1.00 67.75 293 PRO A N 1
ATOM 2143 C CA . PRO A 1 293 ? 0.052 19.230 -63.124 1.00 67.75 293 PRO A CA 1
ATOM 2144 C C . PRO A 1 293 ? -0.184 20.664 -62.619 1.00 67.75 293 PRO A C 1
ATOM 2146 O O . PRO A 1 293 ? -1.119 20.907 -61.863 1.00 67.75 293 PRO A O 1
ATOM 2149 N N . GLY A 1 294 ? 0.685 21.602 -63.016 1.00 71.12 294 GLY A N 1
ATOM 2150 C CA . GLY A 1 294 ? 0.659 23.009 -62.582 1.00 71.12 294 GLY A CA 1
ATOM 2151 C C . GLY A 1 294 ? 1.566 23.359 -61.390 1.00 71.12 294 GLY A C 1
ATOM 2152 O O . GLY A 1 294 ? 1.691 24.536 -61.065 1.00 71.12 294 GLY A O 1
ATOM 2153 N N . GLY A 1 295 ? 2.219 22.373 -60.761 1.00 69.19 295 GLY A N 1
ATOM 2154 C CA . GLY A 1 295 ? 3.195 22.587 -59.686 1.00 69.19 295 GLY A CA 1
ATOM 2155 C C . GLY A 1 295 ? 4.602 22.940 -60.183 1.00 69.19 295 GLY A C 1
ATOM 2156 O O . GLY A 1 295 ? 4.967 22.650 -61.326 1.00 69.19 295 GLY A O 1
ATOM 2157 N N . ASP A 1 296 ? 5.402 23.561 -59.312 1.00 67.69 296 ASP A N 1
ATOM 2158 C CA . ASP A 1 296 ? 6.797 23.909 -59.601 1.00 67.69 296 ASP A CA 1
ATOM 2159 C C . ASP A 1 296 ? 7.624 22.640 -59.863 1.00 67.69 296 ASP A C 1
ATOM 2161 O O . ASP A 1 296 ? 7.629 21.709 -59.064 1.00 67.69 296 ASP A O 1
ATOM 2165 N N . ARG A 1 297 ? 8.304 22.582 -61.013 1.00 73.38 297 ARG A N 1
ATOM 2166 C CA . ARG A 1 297 ? 9.003 21.378 -61.511 1.00 73.38 297 ARG A CA 1
ATOM 2167 C C . ARG A 1 297 ? 10.466 21.311 -61.070 1.00 73.38 297 ARG A C 1
ATOM 2169 O O . ARG A 1 297 ? 11.229 20.509 -61.607 1.00 73.38 297 ARG A O 1
ATOM 2176 N N . ARG A 1 298 ? 10.892 22.199 -60.170 1.00 78.62 298 ARG A N 1
ATOM 2177 C CA . ARG A 1 298 ? 12.293 22.361 -59.765 1.00 78.62 298 ARG A CA 1
ATOM 2178 C C . ARG A 1 298 ? 12.503 21.873 -58.336 1.00 78.62 298 ARG A C 1
ATOM 2180 O O . ARG A 1 298 ? 11.830 22.320 -57.417 1.00 78.62 298 ARG A O 1
ATOM 2187 N N . ILE A 1 299 ? 13.502 21.013 -58.149 1.00 80.44 299 ILE A N 1
ATOM 2188 C CA . ILE A 1 299 ? 13.982 20.582 -56.831 1.00 80.44 299 ILE A CA 1
ATOM 2189 C C . ILE A 1 299 ? 15.333 21.246 -56.592 1.00 80.44 299 ILE A C 1
ATOM 2191 O O . ILE A 1 299 ? 16.211 21.198 -57.454 1.00 80.44 299 ILE A O 1
ATOM 2195 N N . ARG A 1 300 ? 15.503 21.871 -55.426 1.00 83.06 300 ARG A N 1
ATOM 2196 C CA . ARG A 1 300 ? 16.807 22.350 -54.960 1.00 83.06 300 ARG A CA 1
ATOM 2197 C C . ARG A 1 300 ? 17.335 21.367 -53.930 1.00 83.06 300 ARG A C 1
ATOM 2199 O O . ARG A 1 300 ? 16.620 21.008 -53.002 1.00 83.06 300 ARG A O 1
ATOM 2206 N N . LEU A 1 301 ? 18.578 20.948 -54.113 1.00 83.50 301 LEU A N 1
ATOM 2207 C CA . LEU A 1 301 ? 19.282 20.076 -53.184 1.00 83.50 301 LEU A CA 1
ATOM 2208 C C . LEU A 1 301 ? 20.295 20.915 -52.410 1.00 83.50 301 LEU A C 1
ATOM 2210 O O . LEU A 1 301 ? 20.972 21.763 -52.991 1.00 83.50 301 LEU A O 1
ATOM 2214 N N . ALA A 1 302 ? 20.385 20.672 -51.108 1.00 85.75 302 ALA A N 1
ATOM 2215 C CA . ALA A 1 302 ? 21.397 21.245 -50.236 1.00 85.75 302 ALA A CA 1
ATOM 2216 C C . ALA A 1 302 ? 22.150 20.104 -49.552 1.00 85.75 302 ALA A C 1
ATOM 2218 O O . ALA A 1 302 ? 21.548 19.106 -49.157 1.00 85.75 302 ALA A O 1
ATOM 2219 N N . VAL A 1 303 ? 23.466 20.255 -49.435 1.00 86.31 303 VAL A N 1
ATOM 2220 C CA . VAL A 1 303 ? 24.325 19.325 -48.699 1.00 86.31 303 VAL A CA 1
ATOM 2221 C C . VAL A 1 303 ? 24.506 19.879 -47.290 1.00 86.31 303 VAL A C 1
ATOM 2223 O O . VAL A 1 303 ? 24.717 21.080 -47.133 1.00 86.31 303 VAL A O 1
ATOM 2226 N N . LEU A 1 304 ? 24.415 19.014 -46.278 1.00 88.94 304 LEU A N 1
ATOM 2227 C CA . LEU A 1 304 ? 24.595 19.368 -44.870 1.00 88.94 304 LEU A CA 1
ATOM 2228 C C . LEU A 1 304 ? 25.903 18.739 -44.355 1.00 88.94 304 LEU A C 1
ATOM 2230 O O . LEU A 1 304 ? 25.881 17.595 -43.898 1.00 88.94 304 LEU A O 1
ATOM 2234 N N . PRO A 1 305 ? 27.058 19.415 -44.506 1.00 85.88 305 PRO A N 1
ATOM 2235 C CA . PRO A 1 305 ? 28.360 18.812 -44.227 1.00 85.88 305 PRO A CA 1
ATOM 2236 C C . PRO A 1 305 ? 28.736 18.793 -42.739 1.00 85.88 305 PRO A C 1
ATOM 2238 O O . PRO A 1 305 ? 29.658 18.067 -42.369 1.00 85.88 305 PRO A O 1
ATOM 2241 N N . PHE A 1 306 ? 28.068 19.574 -41.886 1.00 85.94 306 PHE A N 1
ATOM 2242 C CA . PHE A 1 306 ? 28.417 19.687 -40.470 1.00 85.94 306 PHE A CA 1
ATOM 2243 C C . PHE A 1 306 ? 27.529 18.792 -39.613 1.00 85.94 306 PHE A C 1
ATOM 2245 O O . PHE A 1 306 ? 26.325 18.727 -39.839 1.00 85.94 306 PHE A O 1
ATOM 2252 N N . TYR A 1 307 ? 28.123 18.118 -38.626 1.00 84.94 307 TYR A N 1
ATOM 2253 C CA . TYR A 1 307 ? 27.417 17.290 -37.650 1.00 84.94 307 TYR A CA 1
ATOM 2254 C C . TYR A 1 307 ? 27.846 17.686 -36.237 1.00 84.94 307 TYR A C 1
ATOM 2256 O O . TYR A 1 307 ? 29.027 17.588 -35.904 1.00 84.94 307 TYR A O 1
ATOM 2264 N N . ASP A 1 308 ? 26.897 18.123 -35.411 1.00 82.31 308 ASP A N 1
ATOM 2265 C CA . ASP A 1 308 ? 27.150 18.627 -34.051 1.00 82.31 308 ASP A CA 1
ATOM 2266 C C . ASP A 1 308 ? 27.049 17.547 -32.955 1.00 82.31 308 ASP A C 1
ATOM 2268 O O . ASP A 1 308 ? 27.194 17.834 -31.768 1.00 82.31 308 ASP A O 1
ATOM 2272 N N . GLY A 1 309 ? 26.808 16.294 -33.348 1.00 79.81 309 GLY A N 1
ATOM 2273 C CA . GLY A 1 309 ? 26.546 15.181 -32.435 1.00 79.81 309 GLY A CA 1
ATOM 2274 C C . GLY A 1 309 ? 25.085 14.737 -32.420 1.00 79.81 309 GLY A C 1
ATOM 2275 O O . GLY A 1 309 ? 24.834 13.574 -32.106 1.00 79.81 309 GLY A O 1
ATOM 2276 N N . ASN A 1 310 ? 24.156 15.600 -32.845 1.00 77.81 310 ASN A N 1
ATOM 2277 C CA . ASN A 1 310 ? 22.719 15.331 -32.863 1.00 77.81 310 ASN A CA 1
ATOM 2278 C C . ASN A 1 310 ? 22.066 15.588 -34.230 1.00 77.81 310 ASN A C 1
ATOM 2280 O O . ASN A 1 310 ? 21.179 14.831 -34.617 1.00 77.81 310 ASN A O 1
ATOM 2284 N N . VAL A 1 311 ? 22.476 16.622 -34.970 1.00 83.19 311 VAL A N 1
ATOM 2285 C CA . VAL A 1 311 ? 21.861 17.027 -36.244 1.00 83.19 311 VAL A CA 1
ATOM 2286 C C . VAL A 1 311 ? 22.904 17.361 -37.311 1.00 83.19 311 VAL A C 1
ATOM 2288 O O . VAL A 1 311 ? 24.032 17.748 -37.008 1.00 83.19 311 VAL A O 1
ATOM 2291 N N . PHE A 1 312 ? 22.516 17.208 -38.581 1.00 85.00 312 PHE A N 1
ATOM 2292 C CA . PHE A 1 312 ? 23.290 17.718 -39.711 1.00 85.00 312 PHE A CA 1
ATOM 2293 C C . PHE A 1 312 ? 22.863 19.156 -40.030 1.00 85.00 312 PHE A C 1
ATOM 2295 O O . PHE A 1 312 ? 21.666 19.421 -40.146 1.00 85.00 312 PHE A O 1
ATOM 2302 N N . SER A 1 313 ? 23.816 20.075 -40.202 1.00 85.44 313 SER A N 1
ATOM 2303 C CA . SER A 1 313 ? 23.565 21.473 -40.574 1.00 85.44 313 SER A CA 1
ATOM 2304 C C . SER A 1 313 ? 24.356 21.892 -41.820 1.00 85.44 313 SER A C 1
ATOM 2306 O O . SER A 1 313 ? 25.342 21.263 -42.216 1.00 85.44 313 SER A O 1
ATOM 2308 N N . ALA A 1 314 ? 23.886 22.960 -42.471 1.00 84.38 314 ALA A N 1
ATOM 2309 C CA . ALA A 1 314 ? 24.565 23.595 -43.604 1.00 84.38 314 ALA A CA 1
ATOM 2310 C C . ALA A 1 314 ? 25.528 24.728 -43.180 1.00 84.38 314 ALA A C 1
ATOM 2312 O O . ALA A 1 314 ? 26.248 25.257 -44.027 1.00 84.38 314 ALA A O 1
ATOM 2313 N N . SER A 1 315 ? 25.530 25.095 -41.893 1.00 69.94 315 SER A N 1
ATOM 2314 C CA . SER A 1 315 ? 26.313 26.175 -41.273 1.00 69.94 315 SER A CA 1
ATOM 2315 C C . SER A 1 315 ? 26.404 25.990 -39.766 1.00 69.94 315 SER A C 1
ATOM 2317 O O . SER A 1 315 ? 25.412 25.447 -39.217 1.00 69.94 315 SER A O 1
#

Sequence (315 aa):
MTFLIGLALLIVDAAVVAWPLYATWPFLLVTVGAGVLAWAVAIISHRLRFAWYVRVIVAVLAGLLIGALLTHADRLTSIGAIVDAYAGMLRGLIAGWKELLTVPLPAGSYVDVLVPWFIVVYAGVLL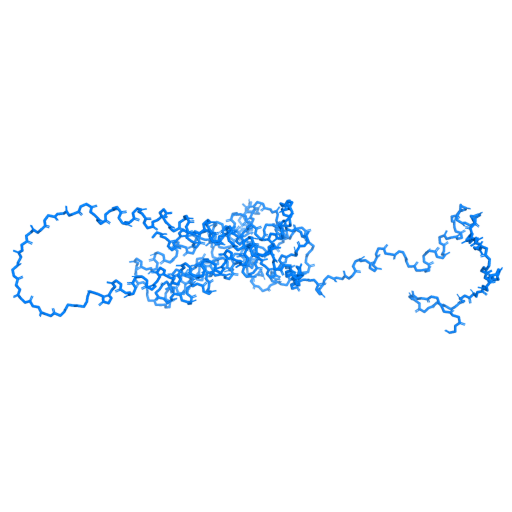ALSLRRIAWLSAGVGTLPLLFALAFSSPSVGAVALPGVAVEYVQIVLGILWMLGAFLVARGAATSAAGSSPAGSSRAKRPSRRSPVSLSRRLVSSVSAVAVLAIAIGVVAAAVVATGIPGTRVALRQDIEPAQTLAVAPSPLSLYRESFVNSQLFAGTALTYSATPGGDRRIRLAVLPFYDGNVFSAS

Nearest PDB structures (foldseek):
  7z6n-assembly1_B  TM=1.845E-01  e=6.241E+00  Bordetella bronchiseptica

Mean predicted aligned error: 16.79 Å

Foldseek 3Di:
DVLLVLLVVLLVLLCLLQCFQAVDPLLVQLSVQLLVLLVVLLVVCVVVVDDPVVSVVSLVCSCLQSVLCSLQVVQPPDPVSSVVSSVQLVCLVPCLVVCSLQPDPNCNVPGSVSNVLSCLSNQLNNQLSVCLLVQQRSLVSSNRSNVVSLQRGAQVRNPPPPDQFSCSQLSVQSSVLSSVVSVVVSVVVVVVVVVPDCPDDDDDDDPDDDDPVVVVVVVCVVVVSVVVSVVSSVVVSVVCSVPVPPPDDDHPNNVVPDPVVVVPPQAPVRVVVVCVVDPCSVPDDPDDDDDDVPDDPDDDDDDQPDDPRHDGHND